Protein AF-A0A0B7MMT4-F1 (afdb_monomer_lite)

Organism: NCBI:txid35722

Sequence (239 aa):
MNTYSTNNTINRETEPVSSVKVLNTAMPEEFPASFIQMFKDKFPALESLELKYTIEESQTEEQGVFWWNEMTSLCQSLQKYSITIVSPNDENYLLQLKNYVNFLRNIVRAERRELSIRLDISDDLTLEIEHNGSKVQLVELGIVQSSNYIENLLKEIFESVIIPFPPRQLDVTYKEKKAAPKFRGWRILFSRKQSKLSINAKIAHHMHSLWDNDITFSRCSSSEIMDADGSSCEWSFEI

Foldseek 3Di:
DDEDEDPDDDDQPDQADQPHQHYEYEADAPQPQVVLVSCCRRHVNHQEYEYEYEHDPPQDLVSLLSSLVSVLVSVVRHNAYEYEYEYAADVVLVSNLVSVLVSCVSPVDDDDWAKAWEFAAAQWTWTWIDTNNHIYIYIYHRDDPDPVVVLVVVVCCCVSPCVVPPHQWYFYWHDDPDPDDDDDTDTWDDDPDDDADDDPVPSVVVVVVVDDDDDHTYHDDDDDDDDPPDDGDGDIDGD

Radius of gyration: 20.01 Å; chains: 1; bounding box: 57×48×46 Å

Secondary structure (DSSP, 8-state):
--EEEESSPPPTTS---TT--EEEEEPPSS--HHHHHHHHHH-TT--EEEEEEE--TT--HHHHHHHHHHHHHHHTT-SEEEEEEEESSHHHHHHHHHHHHHHHHHHS-SSS--EEEEEEESSSEEEEEEETTEEEEEEETT----HHHHHHHHHHHIIIIITTS--SEEEEEE----SS-----------SS-------TTHHHHHHHH--S--------------SS----------

Structure (mmCIF, N/CA/C/O backbone):
data_AF-A0A0B7MMT4-F1
#
_entry.id   AF-A0A0B7MMT4-F1
#
loop_
_atom_site.group_PDB
_atom_site.id
_atom_site.type_symbol
_atom_site.label_atom_id
_atom_site.label_alt_id
_atom_site.label_comp_id
_atom_site.label_asym_id
_atom_site.label_entity_id
_atom_site.label_seq_id
_atom_site.pdbx_PDB_ins_code
_atom_site.Cartn_x
_atom_site.Cartn_y
_atom_site.Cartn_z
_atom_site.occupancy
_atom_site.B_iso_or_equiv
_atom_site.auth_seq_id
_atom_site.auth_comp_id
_atom_site.auth_asym_id
_atom_site.auth_atom_id
_atom_site.pdbx_PDB_model_num
ATOM 1 N N . MET A 1 1 ? -17.706 -12.302 14.077 1.00 54.66 1 MET A N 1
ATOM 2 C CA . MET A 1 1 ? -17.439 -10.870 13.818 1.00 54.66 1 MET A CA 1
ATOM 3 C C . MET A 1 1 ? -18.489 -10.376 12.843 1.00 54.66 1 MET A C 1
ATOM 5 O O . MET A 1 1 ? -18.850 -11.145 11.962 1.00 54.66 1 MET A O 1
ATOM 9 N N . ASN A 1 2 ? -18.984 -9.149 13.006 1.00 57.56 2 ASN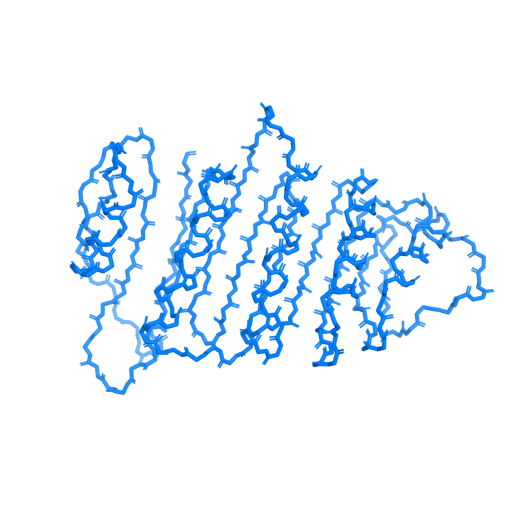 A N 1
ATOM 10 C CA . ASN A 1 2 ? -19.894 -8.547 12.033 1.00 57.56 2 ASN A CA 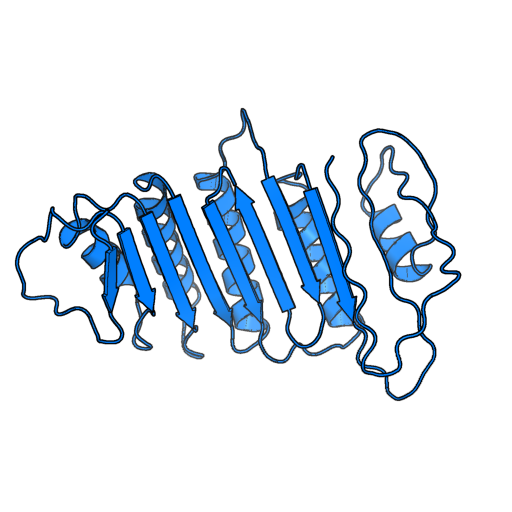1
ATOM 11 C C . ASN A 1 2 ? -19.051 -7.890 10.938 1.00 57.56 2 ASN A C 1
ATOM 13 O O . ASN A 1 2 ? -18.466 -6.828 11.163 1.00 57.56 2 ASN A O 1
ATOM 17 N N . THR A 1 3 ? -18.962 -8.560 9.793 1.00 63.75 3 THR A N 1
ATOM 18 C CA . THR A 1 3 ? -18.291 -8.052 8.595 1.00 63.75 3 THR A CA 1
ATOM 19 C C . THR A 1 3 ? -19.302 -7.301 7.743 1.00 63.75 3 THR A C 1
ATOM 21 O O . THR A 1 3 ? -20.355 -7.847 7.417 1.00 63.75 3 THR A O 1
ATOM 24 N N . TYR A 1 4 ? -18.981 -6.064 7.379 1.00 66.69 4 TYR A N 1
ATOM 25 C CA . TYR A 1 4 ? -19.761 -5.270 6.438 1.00 66.69 4 TYR A CA 1
ATOM 26 C C . TYR A 1 4 ? -18.999 -5.200 5.112 1.00 66.69 4 TYR A C 1
ATOM 28 O O . TYR A 1 4 ? -17.813 -4.871 5.093 1.00 66.69 4 TYR A O 1
ATOM 36 N N . SER A 1 5 ? -19.665 -5.558 4.016 1.00 61.97 5 SER A N 1
ATOM 37 C CA . SER A 1 5 ? -19.104 -5.517 2.666 1.00 61.97 5 SER A CA 1
ATOM 38 C C . SER A 1 5 ? -20.056 -4.740 1.768 1.00 61.97 5 SER A C 1
ATOM 40 O O . SER A 1 5 ? -21.255 -5.031 1.737 1.00 61.97 5 SER A O 1
ATOM 42 N N . THR A 1 6 ? -19.535 -3.722 1.084 1.00 56.25 6 THR A N 1
ATOM 43 C CA . THR A 1 6 ? -20.327 -2.818 0.245 1.00 56.25 6 THR A CA 1
ATOM 44 C C . THR A 1 6 ? -19.727 -2.687 -1.144 1.00 56.25 6 THR A C 1
ATOM 46 O O . THR A 1 6 ? -18.653 -2.119 -1.311 1.00 56.25 6 THR A O 1
ATOM 49 N N . ASN A 1 7 ? -20.489 -3.125 -2.148 1.00 46.03 7 ASN A N 1
ATOM 50 C CA . ASN A 1 7 ? -20.199 -2.865 -3.562 1.00 46.03 7 ASN A CA 1
ATOM 51 C C . ASN A 1 7 ? -20.776 -1.516 -4.046 1.00 46.03 7 ASN A C 1
ATOM 53 O O . ASN A 1 7 ? -20.620 -1.174 -5.212 1.00 46.03 7 ASN A O 1
ATOM 57 N N . ASN A 1 8 ? -21.461 -0.773 -3.168 1.00 44.34 8 ASN A N 1
ATOM 58 C CA . ASN A 1 8 ? -22.125 0.498 -3.465 1.00 44.34 8 ASN A CA 1
ATOM 59 C C . ASN A 1 8 ? -21.573 1.622 -2.583 1.00 44.34 8 ASN A C 1
ATOM 61 O O . ASN A 1 8 ? -21.187 1.392 -1.435 1.00 44.34 8 ASN A O 1
ATOM 65 N N . THR A 1 9 ? -21.637 2.849 -3.100 1.00 53.56 9 THR A N 1
ATOM 66 C CA . THR A 1 9 ? -21.261 4.091 -2.418 1.00 53.56 9 THR A CA 1
ATOM 67 C C . THR A 1 9 ? -21.948 4.213 -1.055 1.00 53.56 9 THR A C 1
ATOM 69 O O . THR A 1 9 ? -23.177 4.205 -0.957 1.00 53.56 9 THR A O 1
ATOM 72 N N . ILE A 1 10 ? -21.157 4.335 0.014 1.00 60.41 10 ILE A N 1
ATOM 73 C CA . ILE A 1 10 ? -21.672 4.470 1.383 1.00 60.41 10 ILE A CA 1
ATOM 74 C C . ILE A 1 10 ? -22.389 5.818 1.518 1.00 60.41 10 ILE A C 1
ATOM 76 O O . ILE A 1 10 ? -21.801 6.876 1.293 1.00 60.41 10 ILE A O 1
ATOM 80 N N . ASN A 1 11 ? -23.673 5.775 1.879 1.00 59.34 11 ASN A N 1
ATOM 81 C CA . ASN A 1 11 ? -24.513 6.967 1.930 1.00 59.34 11 ASN A CA 1
ATOM 82 C C . ASN A 1 11 ? -24.201 7.825 3.172 1.00 59.34 11 ASN A C 1
ATOM 84 O O . ASN A 1 11 ? -24.362 7.371 4.311 1.00 59.34 11 ASN A O 1
ATOM 88 N N . ARG A 1 12 ? -23.771 9.073 2.937 1.00 58.25 12 ARG A N 1
ATOM 89 C CA . ARG A 1 12 ? -23.217 9.997 3.944 1.00 58.25 12 ARG A CA 1
ATOM 90 C C . ARG A 1 12 ? -24.228 10.450 5.007 1.00 58.25 12 ARG A C 1
ATOM 92 O O . ARG A 1 12 ? -23.818 10.848 6.088 1.00 58.25 12 ARG A O 1
ATOM 99 N N . GLU A 1 13 ? -25.529 10.367 4.731 1.00 56.91 13 GLU A N 1
ATOM 100 C CA . GLU A 1 13 ? -26.593 10.960 5.565 1.00 56.91 13 GLU A CA 1
ATOM 101 C C . GLU A 1 13 ? -27.115 10.065 6.708 1.00 56.91 13 GLU A C 1
ATOM 103 O O . GLU A 1 13 ? -28.155 10.349 7.296 1.00 56.91 13 GLU A O 1
ATOM 108 N N . THR A 1 14 ? -26.449 8.951 7.025 1.00 60.91 14 THR A N 1
ATOM 109 C CA . THR A 1 14 ? -26.997 7.941 7.952 1.00 60.91 14 THR A CA 1
ATOM 110 C C . THR A 1 14 ? -26.210 7.840 9.265 1.00 60.91 14 THR A C 1
ATOM 112 O O . THR A 1 14 ? -24.983 7.907 9.256 1.00 60.91 14 THR A O 1
ATOM 115 N N . GLU A 1 15 ? -26.902 7.592 10.384 1.00 78.31 15 GLU A N 1
ATOM 116 C CA . GLU A 1 15 ? -26.352 7.552 11.758 1.00 78.31 15 GLU A CA 1
ATOM 117 C C . GLU A 1 15 ? -25.137 6.607 11.947 1.00 78.31 15 GLU A C 1
ATOM 119 O O . GLU A 1 15 ? -25.046 5.590 11.246 1.00 78.31 15 GLU A O 1
ATOM 124 N N . PRO A 1 16 ? -24.209 6.882 12.891 1.00 81.62 16 PRO A N 1
ATOM 125 C CA . PRO A 1 16 ? -23.044 6.029 13.155 1.00 81.62 16 PRO A CA 1
ATOM 126 C C . PRO A 1 16 ? -23.407 4.569 13.467 1.00 81.62 16 PRO A C 1
ATOM 128 O O . PRO A 1 16 ? -24.298 4.284 14.264 1.00 81.62 16 PRO A O 1
ATOM 131 N N . VAL A 1 17 ? -22.679 3.624 12.868 1.00 84.50 17 VAL A N 1
ATOM 132 C CA . VAL A 1 17 ? -22.950 2.181 12.953 1.00 84.50 17 VAL A CA 1
ATOM 133 C C . VAL A 1 17 ? -21.873 1.487 13.790 1.00 84.50 17 VAL A C 1
ATOM 135 O O . VAL A 1 17 ? -21.015 0.762 13.287 1.00 84.50 17 VAL A O 1
ATOM 138 N N . SER A 1 18 ? -21.940 1.679 15.108 1.00 86.31 18 SER A N 1
ATOM 139 C CA . SER A 1 18 ? -20.976 1.151 16.093 1.00 86.31 18 SER A CA 1
ATOM 140 C C . SER A 1 18 ? -20.937 -0.385 16.225 1.00 86.31 18 SER A C 1
ATOM 142 O O . SER A 1 18 ? -20.221 -0.911 17.073 1.00 86.31 18 SER A O 1
ATOM 144 N N . SER A 1 19 ? -21.713 -1.125 15.429 1.00 87.25 19 SER A N 1
ATOM 145 C CA . SER A 1 19 ? -21.704 -2.595 15.382 1.00 87.25 19 SER A CA 1
ATOM 146 C C . SER A 1 19 ? -20.758 -3.175 14.322 1.00 87.25 19 SER A C 1
ATOM 148 O O . SER A 1 19 ? -20.506 -4.384 14.338 1.00 87.25 19 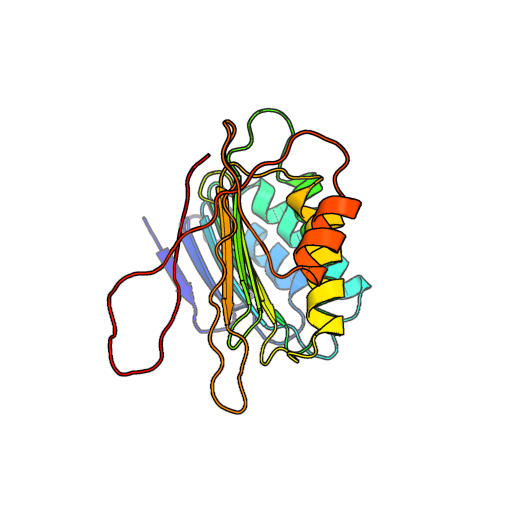SER A O 1
ATOM 150 N N . VAL A 1 20 ? -20.237 -2.345 13.409 1.00 89.31 20 VAL A N 1
ATOM 151 C CA . VAL A 1 20 ? -19.289 -2.754 12.363 1.00 89.31 20 VAL A CA 1
ATOM 152 C C . VAL A 1 20 ? -17.865 -2.665 12.903 1.00 89.31 20 VAL A C 1
ATOM 154 O O . VAL A 1 20 ? -17.383 -1.586 13.232 1.00 89.31 20 VAL A O 1
ATOM 157 N N . LYS A 1 21 ? -17.198 -3.822 12.970 1.00 91.56 21 LYS A N 1
ATOM 158 C CA . LYS A 1 21 ? -15.789 -3.957 13.385 1.00 91.56 21 LYS A CA 1
ATOM 159 C C . LYS A 1 21 ? -14.848 -4.262 12.223 1.00 91.56 21 LYS A C 1
ATOM 161 O O . LYS A 1 21 ? -13.658 -3.981 12.316 1.00 91.56 21 LYS A O 1
ATOM 166 N N . VAL A 1 22 ? -15.374 -4.839 11.142 1.00 92.62 22 VAL A N 1
ATOM 167 C CA . VAL A 1 22 ? -14.617 -5.201 9.940 1.00 92.62 22 VAL A CA 1
ATOM 168 C C . VAL A 1 22 ? -15.345 -4.642 8.724 1.00 92.62 22 VAL A C 1
ATOM 170 O O . VAL A 1 22 ? -16.518 -4.963 8.518 1.00 92.62 22 VAL A O 1
ATOM 173 N N . LEU A 1 23 ? -14.651 -3.826 7.933 1.00 90.88 23 LEU A N 1
ATOM 174 C CA . LEU A 1 23 ? -15.150 -3.242 6.687 1.00 90.88 23 LEU A CA 1
ATOM 175 C C . LEU A 1 23 ? -14.300 -3.737 5.514 1.00 90.88 23 LEU A C 1
ATOM 177 O O . LEU A 1 23 ? -13.079 -3.619 5.560 1.00 90.88 23 LEU A O 1
ATOM 181 N N . ASN A 1 24 ? -14.946 -4.248 4.467 1.00 90.81 24 ASN A N 1
ATOM 182 C CA . ASN A 1 24 ? -14.332 -4.485 3.160 1.00 90.81 24 ASN A CA 1
ATOM 183 C C . ASN A 1 24 ? -15.062 -3.617 2.123 1.00 90.81 24 ASN A C 1
ATOM 185 O O . ASN A 1 24 ? -16.286 -3.708 1.988 1.00 90.81 24 ASN A O 1
ATOM 189 N N . THR A 1 25 ? -14.323 -2.747 1.433 1.00 89.06 25 THR A N 1
ATOM 190 C CA . THR A 1 25 ? -14.883 -1.819 0.443 1.00 89.06 25 THR A CA 1
ATOM 191 C C . THR A 1 25 ? -13.867 -1.460 -0.641 1.00 89.06 25 THR A C 1
ATOM 193 O O . THR A 1 25 ? -12.656 -1.446 -0.416 1.00 89.06 25 THR A O 1
ATOM 196 N N . ALA A 1 26 ? -14.361 -1.098 -1.821 1.00 86.19 26 ALA A N 1
ATOM 197 C CA . ALA A 1 26 ? -13.604 -0.269 -2.753 1.00 86.19 26 ALA A CA 1
ATOM 198 C C . ALA A 1 26 ? -13.850 1.217 -2.433 1.00 86.19 26 ALA A C 1
ATOM 200 O O . ALA A 1 26 ? -14.902 1.565 -1.888 1.00 86.19 26 ALA A O 1
ATOM 201 N N . MET A 1 27 ? -12.898 2.089 -2.764 1.00 82.56 27 MET A N 1
ATOM 202 C CA . MET A 1 27 ? -13.180 3.518 -2.911 1.00 82.56 27 MET A CA 1
ATOM 203 C C . MET A 1 27 ? -13.976 3.758 -4.203 1.00 82.56 27 MET A C 1
ATOM 205 O O . MET A 1 27 ? -13.732 3.061 -5.191 1.00 82.56 27 MET A O 1
ATOM 209 N N . PRO A 1 28 ? -14.900 4.738 -4.221 1.00 73.12 28 PRO A N 1
ATOM 210 C CA . PRO A 1 28 ? -15.432 5.263 -5.473 1.00 73.12 28 PRO A CA 1
ATOM 211 C C . PRO A 1 28 ? -14.315 5.944 -6.276 1.00 73.12 28 PRO A C 1
ATOM 213 O O . PRO A 1 28 ? -13.274 6.297 -5.718 1.00 73.12 28 PRO A O 1
ATOM 216 N N . GLU A 1 29 ? -14.548 6.128 -7.574 1.00 65.25 29 GLU A N 1
ATOM 217 C CA . GLU A 1 29 ? -13.618 6.828 -8.469 1.00 65.25 29 GLU A CA 1
ATOM 218 C C . GLU A 1 29 ? -13.455 8.291 -8.012 1.00 65.25 29 GLU A C 1
ATOM 220 O O . GLU A 1 29 ? -12.346 8.702 -7.679 1.00 65.25 29 GLU A O 1
ATOM 225 N N . GLU A 1 30 ? -14.574 9.009 -7.841 1.00 65.50 30 GLU A N 1
ATOM 226 C CA . GLU A 1 30 ? -14.600 10.426 -7.454 1.00 65.50 30 GLU A CA 1
ATOM 227 C C . GLU A 1 30 ? -13.857 10.723 -6.129 1.00 65.50 30 GLU A C 1
ATOM 229 O O . GLU A 1 30 ? -14.181 10.193 -5.059 1.00 65.50 30 GLU A O 1
ATOM 234 N N . PHE A 1 31 ? -12.883 11.636 -6.225 1.00 62.59 31 PHE A N 1
ATOM 235 C CA . PHE A 1 31 ? -11.818 11.937 -5.261 1.00 62.59 31 PHE A CA 1
ATOM 236 C C . PHE A 1 31 ? -12.066 11.629 -3.749 1.00 62.59 31 PHE A C 1
ATOM 238 O O . PHE A 1 31 ? -12.942 12.230 -3.106 1.00 62.59 31 PHE A O 1
ATOM 245 N N . PRO A 1 32 ? -11.237 10.787 -3.080 1.00 63.25 32 PRO A N 1
ATOM 246 C CA . PRO A 1 32 ? -11.749 9.956 -1.986 1.00 63.25 32 PRO A CA 1
ATOM 247 C C . PRO A 1 32 ? -11.417 10.430 -0.564 1.00 63.25 32 PRO A C 1
ATOM 249 O O . PRO A 1 32 ? -11.856 9.803 0.398 1.00 63.25 32 PRO A O 1
ATOM 252 N N . ALA A 1 33 ? -10.638 11.499 -0.365 1.00 71.44 33 ALA A N 1
ATOM 253 C CA . ALA A 1 33 ? -10.121 11.825 0.974 1.00 71.44 33 ALA A CA 1
ATOM 254 C C . ALA A 1 33 ? -11.234 12.116 2.010 1.00 71.44 33 ALA A C 1
ATOM 256 O O . ALA A 1 33 ? -11.145 11.711 3.168 1.00 71.44 33 ALA A O 1
ATOM 257 N N . SER A 1 34 ? -12.348 12.712 1.566 1.00 75.31 34 SER A N 1
ATOM 258 C CA . SER A 1 34 ? -13.548 12.904 2.398 1.00 75.31 34 SER A CA 1
ATOM 259 C C . SER A 1 34 ? -14.242 11.591 2.808 1.00 75.31 34 SER A C 1
ATOM 261 O O . SER A 1 34 ? -14.892 11.546 3.852 1.00 75.31 34 SER A O 1
ATOM 263 N N . PHE A 1 35 ? -14.073 10.502 2.047 1.00 80.31 35 PHE A N 1
ATOM 264 C CA . PHE A 1 35 ? -14.585 9.175 2.408 1.00 80.31 35 PHE A CA 1
ATOM 265 C C . PHE A 1 35 ? -13.756 8.499 3.513 1.00 80.31 35 PH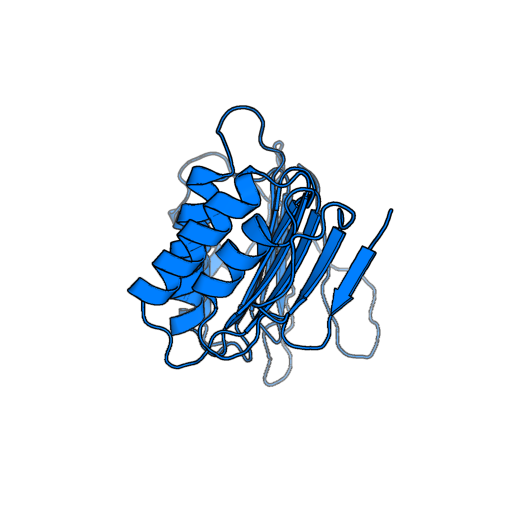E A C 1
ATOM 267 O O . PHE A 1 35 ? -14.304 7.714 4.282 1.00 80.31 35 PHE A O 1
ATOM 274 N N . ILE A 1 36 ? -12.469 8.836 3.660 1.00 85.25 36 ILE A N 1
ATOM 275 C CA . ILE A 1 36 ? -11.638 8.308 4.755 1.00 85.25 36 ILE A CA 1
ATOM 276 C C . ILE A 1 36 ? -12.122 8.855 6.101 1.00 85.25 36 ILE A C 1
ATOM 278 O O . ILE A 1 36 ? -12.300 8.094 7.052 1.00 85.25 36 ILE A O 1
ATOM 282 N N . GLN A 1 37 ? -12.387 10.163 6.178 1.00 82.44 37 GLN A N 1
ATOM 283 C CA . GLN A 1 37 ? -12.950 10.768 7.387 1.00 82.44 37 GLN A CA 1
ATOM 284 C C . GLN A 1 37 ? -14.353 10.211 7.678 1.00 82.44 37 GLN A C 1
ATOM 286 O O . GLN A 1 37 ? -14.629 9.814 8.808 1.00 82.44 37 GLN A O 1
ATOM 291 N N . MET A 1 38 ? -15.183 10.043 6.640 1.00 84.31 38 MET A N 1
ATOM 292 C CA . MET A 1 38 ? -16.474 9.362 6.757 1.00 84.31 38 MET A CA 1
ATOM 293 C C . MET A 1 38 ? -16.339 7.957 7.370 1.00 84.31 38 MET A C 1
ATOM 295 O O . MET A 1 38 ? -17.196 7.598 8.166 1.00 84.31 38 MET A O 1
ATOM 299 N N . PHE A 1 39 ? -15.294 7.163 7.090 1.00 85.62 39 PHE A N 1
ATOM 300 C CA . PHE A 1 39 ? -15.120 5.864 7.765 1.00 85.62 39 PHE A CA 1
ATOM 301 C C . PHE A 1 39 ? -14.963 5.999 9.286 1.00 85.62 39 PHE A C 1
ATOM 303 O O . PHE A 1 39 ? -15.580 5.221 10.014 1.00 85.62 39 PHE A O 1
ATOM 310 N N . LYS A 1 40 ? -14.187 6.983 9.765 1.00 82.75 40 LYS A N 1
ATOM 311 C CA . LYS A 1 40 ? -13.997 7.240 11.206 1.00 82.75 40 LYS A CA 1
ATOM 312 C C . LYS A 1 40 ? -15.324 7.617 11.870 1.00 82.75 40 LYS A C 1
ATOM 314 O O . LYS A 1 40 ? -15.684 7.053 12.900 1.00 82.75 40 LYS A O 1
ATOM 319 N N . ASP A 1 41 ? -16.067 8.528 11.242 1.00 86.62 41 ASP A N 1
ATOM 320 C CA . ASP A 1 41 ? -17.319 9.071 11.779 1.00 86.62 41 ASP A CA 1
ATOM 321 C C . ASP A 1 41 ? -18.464 8.041 11.718 1.00 86.62 41 ASP A C 1
ATOM 323 O O . ASP A 1 41 ? -19.284 7.927 12.633 1.00 86.62 41 ASP A O 1
ATOM 327 N N . LYS A 1 42 ? -18.515 7.260 10.632 1.00 87.81 42 LYS A N 1
ATOM 328 C CA . LYS A 1 42 ? -19.573 6.285 10.346 1.00 87.81 42 LYS A CA 1
ATOM 329 C C . LYS A 1 42 ? -19.381 4.961 11.076 1.00 87.81 42 LYS A C 1
ATOM 331 O O . LYS A 1 42 ? -20.374 4.335 11.449 1.00 87.81 42 LYS A O 1
ATOM 336 N N . PHE A 1 43 ? -18.139 4.528 11.275 1.00 91.00 43 PHE A N 1
ATOM 337 C CA . PHE A 1 43 ? -17.798 3.242 11.880 1.00 91.00 43 PHE A CA 1
ATOM 338 C C . PHE A 1 43 ? -16.843 3.443 13.073 1.00 91.00 43 PHE A C 1
ATOM 340 O O . PHE A 1 43 ? -15.702 2.987 13.041 1.00 91.00 43 PHE A O 1
ATOM 347 N N . PRO A 1 44 ? -17.295 4.078 14.173 1.00 90.31 44 PRO A N 1
ATOM 348 C CA . PRO A 1 44 ? -16.435 4.408 15.319 1.00 90.31 44 PRO A CA 1
ATOM 349 C C . PRO A 1 44 ? -15.911 3.181 16.091 1.00 90.31 44 PRO A C 1
ATOM 351 O O . PRO A 1 44 ? -15.072 3.321 16.976 1.00 90.31 44 PRO A O 1
ATOM 354 N N . ALA A 1 45 ? -16.407 1.979 15.777 1.00 92.31 45 ALA A N 1
ATOM 355 C CA . ALA A 1 45 ? -15.953 0.702 16.329 1.00 92.31 45 ALA A CA 1
ATOM 356 C C . ALA A 1 45 ? -15.113 -0.127 15.333 1.00 92.31 45 ALA A C 1
ATOM 358 O O . ALA A 1 45 ? -14.920 -1.324 15.553 1.00 92.31 45 ALA A O 1
ATOM 359 N N . LEU A 1 46 ? -14.653 0.479 14.231 1.00 94.00 46 LEU A N 1
ATOM 360 C CA . LEU A 1 46 ? -13.876 -0.198 13.197 1.00 94.00 46 LEU A CA 1
ATOM 361 C C . LEU A 1 46 ? -12.506 -0.631 13.741 1.00 94.00 46 LEU A C 1
ATOM 363 O O . LEU A 1 46 ? -11.697 0.187 14.165 1.00 94.00 46 LEU A O 1
ATOM 367 N N . GLU A 1 47 ? -12.243 -1.934 13.702 1.00 94.19 47 GLU A N 1
ATOM 368 C CA . GLU A 1 47 ? -10.992 -2.557 14.152 1.00 94.19 47 GLU A CA 1
ATOM 369 C C . GLU A 1 47 ? -10.160 -3.059 12.966 1.00 94.19 47 GLU A C 1
ATOM 371 O O . GLU A 1 47 ? -8.941 -3.206 13.081 1.00 94.19 47 GLU A O 1
ATOM 376 N N . SER A 1 48 ? -10.794 -3.344 11.822 1.00 94.88 48 SER A N 1
ATOM 377 C CA . SER A 1 48 ? -10.118 -3.839 10.621 1.00 94.88 48 SER A CA 1
ATOM 378 C C . SER A 1 48 ? -10.708 -3.299 9.320 1.00 94.88 48 SER A C 1
ATOM 380 O O . SER A 1 48 ? -11.924 -3.319 9.133 1.00 94.88 48 SER A O 1
ATOM 382 N N . LEU A 1 49 ? -9.834 -2.876 8.403 1.00 94.81 49 LEU A N 1
ATOM 383 C CA . LEU A 1 49 ? -10.197 -2.339 7.088 1.00 94.81 49 LEU A CA 1
ATOM 384 C C . LEU A 1 49 ? -9.531 -3.122 5.952 1.00 94.81 49 LEU A C 1
ATOM 386 O O . LEU A 1 49 ? -8.312 -3.261 5.922 1.00 94.81 49 LEU A O 1
ATOM 390 N N . GLU A 1 50 ? -10.317 -3.547 4.973 1.00 95.50 50 GLU A N 1
ATOM 391 C CA . GLU A 1 50 ? -9.844 -3.972 3.659 1.00 95.50 50 GLU A CA 1
ATOM 392 C C . GLU A 1 50 ? -10.317 -2.949 2.619 1.00 95.50 50 GLU A C 1
ATOM 394 O O . GLU A 1 50 ? -11.516 -2.681 2.507 1.00 95.50 50 GLU A O 1
ATOM 399 N N . LEU A 1 51 ? -9.370 -2.325 1.914 1.00 93.94 51 LEU A N 1
ATOM 400 C CA . LEU A 1 51 ? -9.625 -1.194 1.026 1.00 93.94 51 LEU A CA 1
ATOM 401 C C . LEU A 1 51 ? -8.920 -1.378 -0.317 1.00 93.94 51 LEU A C 1
ATOM 403 O O . LEU A 1 51 ? -7.696 -1.482 -0.359 1.00 93.94 51 LEU A O 1
ATOM 407 N N . LYS A 1 52 ? -9.672 -1.316 -1.418 1.00 93.81 52 LYS A N 1
ATOM 408 C CA . LYS A 1 52 ? -9.100 -1.157 -2.763 1.00 93.81 52 LYS A CA 1
ATOM 409 C C . LYS A 1 52 ? -9.346 0.258 -3.281 1.00 93.81 52 LYS A C 1
ATOM 411 O O . LYS A 1 52 ? -10.479 0.728 -3.251 1.00 93.81 52 LYS A O 1
ATOM 416 N N . TYR A 1 53 ? -8.309 0.917 -3.785 1.00 92.00 53 TYR A N 1
ATOM 417 C CA . TYR A 1 53 ? -8.390 2.232 -4.416 1.00 92.00 53 TYR A CA 1
ATOM 418 C C . TYR A 1 53 ? -7.704 2.196 -5.787 1.00 92.00 53 TYR A C 1
ATOM 420 O O . TYR A 1 53 ? -6.576 1.724 -5.895 1.00 92.00 53 TYR A O 1
ATOM 428 N N . THR A 1 54 ? -8.380 2.684 -6.826 1.00 92.19 54 THR A N 1
ATOM 429 C CA . THR A 1 54 ? -7.786 2.936 -8.146 1.00 92.19 54 THR A CA 1
ATOM 430 C C . THR A 1 54 ? -7.659 4.443 -8.317 1.00 92.19 54 THR A C 1
ATOM 432 O O . THR A 1 54 ? -8.624 5.163 -8.075 1.00 92.19 54 THR A O 1
ATOM 435 N N . ILE A 1 55 ? -6.477 4.919 -8.693 1.00 89.38 55 ILE A N 1
ATOM 436 C CA . ILE A 1 55 ? -6.183 6.351 -8.796 1.00 89.38 55 ILE A CA 1
ATOM 437 C C . ILE A 1 55 ? -6.815 6.920 -10.070 1.00 89.38 55 ILE A C 1
ATOM 439 O O . ILE A 1 55 ? -6.627 6.367 -11.153 1.00 89.38 55 ILE A O 1
ATOM 443 N N . GLU A 1 56 ? -7.520 8.045 -9.945 1.00 86.81 56 GLU A N 1
ATOM 444 C CA . GLU A 1 56 ? -7.955 8.850 -11.091 1.00 86.81 56 GLU A CA 1
ATOM 445 C C . GLU A 1 56 ? -6.734 9.493 -11.767 1.00 86.81 56 GLU A C 1
ATOM 447 O O . GLU A 1 56 ? -5.916 10.113 -11.089 1.00 86.81 56 GLU A O 1
ATOM 452 N N . GLU A 1 57 ? -6.631 9.430 -13.098 1.00 81.94 57 GLU A N 1
ATOM 453 C CA . GLU A 1 57 ? -5.508 10.027 -13.851 1.00 81.94 57 GLU A CA 1
ATOM 454 C C . GLU A 1 57 ? -5.320 11.534 -13.591 1.00 81.94 57 GLU A C 1
ATOM 456 O O . GLU A 1 57 ? -4.227 12.063 -13.777 1.00 81.94 57 GLU A O 1
ATOM 461 N N . SER A 1 58 ? -6.372 12.224 -13.140 1.00 83.38 58 SER A N 1
ATOM 462 C CA . SER A 1 58 ? -6.377 13.646 -12.791 1.00 83.38 58 SER A CA 1
ATOM 463 C C . SER A 1 58 ? -5.998 13.965 -11.335 1.00 83.38 58 SER A C 1
ATOM 465 O O . SER A 1 58 ? -6.119 15.125 -10.937 1.00 83.38 58 SER A O 1
ATOM 467 N N . GLN A 1 59 ? -5.577 12.987 -10.522 1.00 85.38 59 GLN A N 1
ATOM 468 C CA . GLN A 1 59 ? -5.155 13.240 -9.139 1.00 85.38 59 GLN A CA 1
ATOM 469 C C . GLN A 1 59 ? -3.905 14.138 -9.083 1.00 85.38 59 GLN A C 1
ATOM 471 O O . GLN A 1 59 ? -2.870 13.815 -9.659 1.00 85.38 59 GLN A O 1
ATOM 476 N N . THR A 1 60 ? -3.966 15.237 -8.323 1.00 88.31 60 THR A N 1
ATOM 477 C CA . THR A 1 60 ? -2.795 16.102 -8.080 1.00 88.31 60 THR A CA 1
ATOM 478 C C . THR A 1 60 ? -1.897 15.579 -6.952 1.00 88.31 60 THR A C 1
ATOM 480 O O . THR A 1 60 ? -2.305 14.752 -6.129 1.00 88.31 60 THR A O 1
ATOM 483 N N . GLU A 1 61 ? -0.669 16.100 -6.854 1.00 90.12 61 GLU A N 1
ATOM 484 C CA . GLU A 1 61 ? 0.241 15.766 -5.751 1.00 90.12 61 GLU A CA 1
ATOM 485 C C . GLU A 1 61 ? -0.358 16.132 -4.381 1.00 90.12 61 GLU A C 1
ATOM 487 O O . GLU A 1 61 ? -0.340 15.312 -3.463 1.00 90.12 61 GLU A O 1
ATOM 492 N N . GLU A 1 62 ? -0.948 17.322 -4.239 1.00 90.38 62 GLU A N 1
ATOM 493 C CA . GLU A 1 62 ? -1.563 17.781 -2.987 1.00 90.38 62 GLU A CA 1
ATOM 494 C C . GLU A 1 62 ? -2.751 16.902 -2.588 1.00 90.38 62 GLU A C 1
ATOM 496 O O . GLU A 1 62 ? -2.939 16.590 -1.410 1.00 90.38 62 GLU A O 1
ATOM 501 N N . GLN A 1 63 ? -3.535 16.478 -3.580 1.00 88.06 63 GLN A N 1
ATOM 502 C CA . GLN A 1 63 ? -4.643 15.547 -3.419 1.00 88.06 63 GLN A CA 1
ATOM 503 C C . GLN A 1 63 ? -4.166 14.177 -2.914 1.00 88.06 63 GLN A C 1
ATOM 505 O O . GLN A 1 63 ? -4.711 13.667 -1.930 1.00 88.06 63 GLN A O 1
ATOM 510 N N . GLY A 1 64 ? -3.119 13.612 -3.524 1.00 89.75 64 GLY A N 1
ATOM 511 C CA . GLY A 1 64 ? -2.496 12.368 -3.066 1.00 89.75 64 GLY A CA 1
ATOM 512 C C . GLY A 1 64 ? -1.944 12.486 -1.640 1.00 89.75 64 GLY A C 1
ATOM 513 O O . GLY A 1 64 ? -2.252 11.657 -0.783 1.00 89.75 64 GLY A O 1
ATOM 514 N N . VAL A 1 65 ? -1.200 13.558 -1.342 1.00 92.38 65 VAL A N 1
ATOM 515 C CA . VAL A 1 65 ? -0.670 13.843 0.006 1.00 92.38 65 VAL A CA 1
ATOM 516 C C . VAL A 1 65 ? -1.797 13.934 1.041 1.00 92.38 65 VAL A C 1
ATOM 518 O O . VAL A 1 65 ? -1.697 13.341 2.117 1.00 92.38 65 VAL A O 1
ATOM 521 N N . PHE A 1 66 ? -2.886 14.642 0.730 1.00 90.75 66 PHE A N 1
ATOM 522 C CA . PHE A 1 66 ? -4.028 14.784 1.635 1.00 90.75 66 PHE A CA 1
ATOM 523 C C . PHE A 1 66 ? -4.719 13.439 1.911 1.00 90.75 66 PHE A C 1
ATOM 525 O O . PHE A 1 66 ? -4.968 13.108 3.071 1.00 90.75 66 PHE A O 1
ATOM 532 N N . TRP A 1 67 ? -4.940 12.621 0.876 1.00 91.12 67 TRP A N 1
ATOM 533 C CA . TRP A 1 67 ? -5.485 11.265 1.019 1.00 91.12 67 TRP A CA 1
ATOM 534 C C . TRP A 1 67 ? -4.602 10.381 1.916 1.00 91.12 67 TRP A C 1
ATOM 536 O O . TRP A 1 67 ? -5.103 9.730 2.833 1.00 91.12 67 TRP A O 1
ATOM 546 N N . TRP A 1 68 ? -3.280 10.406 1.725 1.00 93.38 68 TRP A N 1
ATOM 547 C CA . TRP A 1 68 ? -2.345 9.617 2.537 1.00 93.38 68 TRP A CA 1
ATOM 548 C C . TRP A 1 68 ? -2.233 10.080 3.989 1.00 93.38 68 TRP A C 1
ATOM 550 O O . TRP A 1 68 ? -2.049 9.246 4.880 1.00 93.38 68 TRP A O 1
ATOM 560 N N . ASN A 1 69 ? -2.372 11.379 4.259 1.00 92.38 69 ASN A N 1
ATOM 561 C CA . ASN A 1 69 ? -2.429 11.896 5.627 1.00 92.38 69 ASN A CA 1
ATOM 562 C C . ASN A 1 69 ? -3.675 11.373 6.360 1.00 92.38 69 ASN A C 1
ATOM 564 O O . ASN A 1 69 ? -3.568 10.877 7.485 1.00 92.38 69 ASN A O 1
ATOM 568 N N . GLU A 1 70 ? -4.833 11.387 5.697 1.00 91.81 70 GLU A N 1
ATOM 569 C CA . GLU A 1 70 ? -6.065 10.826 6.255 1.00 91.81 70 GLU A CA 1
ATOM 570 C C . GLU A 1 70 ? -5.989 9.304 6.435 1.00 91.81 70 GLU A C 1
ATOM 572 O O . GLU A 1 70 ? -6.374 8.794 7.492 1.00 91.81 70 GLU A O 1
ATOM 577 N N . MET A 1 71 ? -5.416 8.570 5.472 1.00 93.00 71 MET A N 1
ATOM 578 C CA . MET A 1 71 ? -5.167 7.130 5.623 1.00 93.00 71 MET A CA 1
ATOM 579 C C . MET A 1 71 ? -4.198 6.830 6.765 1.00 93.00 71 MET A C 1
ATOM 581 O O . MET A 1 71 ? -4.422 5.876 7.506 1.00 93.00 71 MET A O 1
ATOM 585 N N . THR A 1 72 ? -3.154 7.643 6.957 1.00 93.38 72 THR A N 1
ATOM 586 C CA . THR A 1 72 ? -2.234 7.516 8.099 1.00 93.38 72 THR A CA 1
ATOM 587 C C . THR A 1 72 ? -2.997 7.680 9.414 1.00 93.38 72 THR A C 1
ATOM 589 O O . THR A 1 72 ? -2.869 6.840 10.303 1.00 93.38 72 THR A O 1
ATOM 592 N N . SER A 1 73 ? -3.833 8.721 9.524 1.00 91.81 73 SER A N 1
ATOM 593 C CA . SER A 1 73 ? -4.670 8.977 10.703 1.00 91.81 73 SER A CA 1
ATOM 594 C C . SER A 1 73 ? -5.635 7.822 10.994 1.00 91.81 73 SER A C 1
ATOM 596 O O . SER A 1 73 ? -5.729 7.393 12.142 1.00 91.81 73 SER A O 1
ATOM 598 N N . LEU A 1 74 ? -6.312 7.285 9.972 1.00 92.00 74 LEU A N 1
ATOM 599 C CA . LEU A 1 74 ? -7.209 6.137 10.124 1.00 92.00 74 LEU A CA 1
ATOM 600 C C . LEU A 1 74 ? -6.442 4.867 10.528 1.00 92.00 74 LEU A C 1
ATOM 602 O O . LEU A 1 74 ? -6.813 4.197 11.485 1.00 92.00 74 LEU A O 1
ATOM 606 N N . CYS A 1 75 ? -5.342 4.539 9.849 1.00 93.06 75 CYS A N 1
ATOM 607 C CA . CYS A 1 75 ? -4.589 3.310 10.119 1.00 93.06 75 CYS A CA 1
ATOM 608 C C . CYS A 1 75 ? -3.942 3.289 11.511 1.00 93.06 75 CYS A C 1
ATOM 610 O O . CYS A 1 75 ? -3.745 2.210 12.060 1.00 93.06 75 CYS A O 1
ATOM 612 N N . GLN A 1 76 ? -3.660 4.451 12.113 1.00 91.06 76 GLN A N 1
ATOM 613 C CA . GLN A 1 76 ? -3.185 4.547 13.499 1.00 91.06 76 GLN A CA 1
ATOM 614 C C . GLN A 1 76 ? -4.228 4.120 14.546 1.00 91.06 76 GLN A C 1
ATOM 616 O O . GLN A 1 76 ? -3.835 3.766 15.658 1.00 91.06 76 GLN A O 1
ATOM 621 N N . SER A 1 77 ? -5.528 4.151 14.225 1.00 90.75 77 SER A N 1
ATOM 622 C CA . SER A 1 77 ? -6.599 3.712 15.135 1.00 90.75 77 SER A CA 1
ATOM 623 C C . SER A 1 77 ? -7.064 2.271 14.900 1.00 90.75 77 SER A C 1
ATOM 625 O O . SER A 1 77 ? -7.798 1.731 15.725 1.00 90.75 77 SER A O 1
ATOM 627 N N . LEU A 1 78 ? -6.668 1.646 13.787 1.00 92.56 78 LEU A N 1
ATOM 628 C CA . LEU A 1 78 ? -7.056 0.278 13.434 1.00 92.56 78 LEU A CA 1
ATOM 629 C C . LEU A 1 78 ? -6.127 -0.761 14.076 1.00 92.56 78 LEU A C 1
ATOM 631 O O . LEU A 1 78 ? -4.939 -0.523 14.274 1.00 92.56 78 LEU A O 1
ATOM 635 N N . GLN A 1 79 ? -6.661 -1.955 14.343 1.00 92.44 79 GLN A N 1
ATOM 636 C CA . GLN A 1 79 ? -5.858 -3.111 14.763 1.00 92.44 79 GLN A CA 1
ATOM 637 C C . GLN A 1 79 ? -5.218 -3.816 13.560 1.00 92.44 79 GLN A C 1
ATOM 639 O O . GLN A 1 79 ? -4.127 -4.370 13.679 1.00 92.44 79 GLN A O 1
ATOM 644 N N . LYS A 1 80 ? -5.907 -3.816 12.410 1.00 94.50 80 LYS A N 1
ATOM 645 C CA . LYS A 1 80 ? -5.437 -4.431 11.164 1.00 94.50 80 LYS A CA 1
ATOM 646 C C . LYS A 1 80 ? -5.901 -3.646 9.938 1.00 94.50 80 LYS A C 1
ATOM 648 O O . LYS A 1 80 ? -7.017 -3.133 9.922 1.00 94.50 80 LYS A O 1
ATOM 653 N N . TYR A 1 81 ? -5.108 -3.614 8.874 1.00 95.44 81 TYR A N 1
ATOM 654 C CA . TYR A 1 81 ? -5.576 -3.141 7.567 1.00 95.44 81 TYR A CA 1
ATOM 655 C C . TYR A 1 81 ? -4.956 -3.919 6.398 1.00 95.44 81 TYR A C 1
ATOM 657 O O . TYR A 1 81 ? -3.877 -4.492 6.518 1.00 95.44 81 TYR A O 1
ATOM 665 N N . SER A 1 82 ? -5.648 -3.940 5.261 1.00 96.69 82 SER A N 1
ATOM 666 C CA . SER A 1 82 ? -5.168 -4.459 3.979 1.00 96.69 82 SER A CA 1
ATOM 667 C C . SER A 1 82 ? -5.576 -3.476 2.889 1.00 96.69 82 SER A C 1
ATOM 669 O O . SER A 1 82 ? -6.752 -3.400 2.539 1.00 96.69 82 SER A O 1
ATOM 671 N N . ILE A 1 83 ? -4.626 -2.683 2.399 1.00 96.25 83 ILE A N 1
ATOM 672 C CA . ILE A 1 83 ? -4.888 -1.595 1.449 1.00 96.25 83 ILE A CA 1
ATOM 673 C C . ILE A 1 83 ? -4.208 -1.919 0.118 1.00 96.25 83 ILE A C 1
ATOM 675 O O . ILE A 1 83 ? -3.007 -2.162 0.095 1.00 96.25 83 ILE A O 1
ATOM 679 N N . THR A 1 84 ? -4.945 -1.881 -0.988 1.00 97.00 84 THR A N 1
ATOM 680 C CA . THR A 1 84 ? -4.399 -2.038 -2.344 1.00 97.00 84 THR A CA 1
ATOM 681 C C . THR A 1 84 ? -4.665 -0.769 -3.141 1.00 97.00 84 THR A C 1
ATOM 683 O O . THR A 1 84 ? -5.820 -0.381 -3.313 1.00 97.00 84 THR A O 1
ATOM 686 N N . ILE A 1 85 ? -3.603 -0.134 -3.633 1.00 95.50 85 ILE A N 1
ATOM 687 C CA . ILE A 1 85 ? -3.653 1.092 -4.434 1.00 95.50 85 ILE A CA 1
ATOM 688 C C . ILE A 1 85 ? -3.174 0.761 -5.843 1.00 95.50 85 ILE A C 1
ATOM 690 O O . ILE A 1 85 ? -2.074 0.243 -6.020 1.00 95.50 85 ILE A O 1
ATOM 694 N N . VAL A 1 86 ? -4.009 1.047 -6.837 1.00 95.06 86 VAL A N 1
ATOM 695 C CA . VAL A 1 86 ? -3.776 0.719 -8.244 1.00 95.06 86 VAL A CA 1
ATOM 696 C C . VAL A 1 86 ? -3.544 2.002 -9.034 1.00 95.06 86 VAL A C 1
ATOM 698 O O . VAL A 1 86 ? -4.430 2.852 -9.123 1.00 95.06 86 VAL A O 1
ATOM 701 N N . SER A 1 87 ? -2.351 2.120 -9.607 1.00 94.06 87 SER A N 1
ATOM 702 C CA . SER A 1 87 ? -1.901 3.240 -10.431 1.00 94.06 87 SER A CA 1
ATOM 703 C C . SER A 1 87 ? -2.025 2.875 -11.913 1.00 94.06 87 SER A C 1
ATOM 705 O O . SER A 1 87 ? -1.537 1.811 -12.303 1.00 94.06 87 SER A O 1
ATOM 707 N N . PRO A 1 88 ? -2.645 3.726 -12.750 1.00 90.69 88 PRO A N 1
ATOM 708 C CA . PRO A 1 88 ? -2.797 3.454 -14.181 1.00 90.69 88 PRO A CA 1
ATOM 709 C C . PRO A 1 88 ? -1.514 3.707 -14.993 1.00 90.69 88 PRO A C 1
ATOM 711 O O . PRO A 1 88 ? -1.445 3.304 -16.150 1.00 90.69 88 PRO A O 1
ATOM 714 N N . ASN A 1 89 ? -0.522 4.393 -14.415 1.00 88.50 89 ASN A N 1
ATOM 715 C CA . ASN A 1 89 ? 0.751 4.735 -15.049 1.00 88.50 89 ASN A CA 1
ATOM 716 C C . ASN A 1 89 ? 1.876 4.923 -14.009 1.00 88.50 89 ASN A C 1
ATOM 718 O O . ASN A 1 89 ? 1.635 4.923 -12.794 1.00 88.50 89 ASN A O 1
ATOM 722 N N . ASP A 1 90 ? 3.099 5.096 -14.508 1.00 87.69 90 ASP A N 1
ATOM 723 C CA . ASP A 1 90 ? 4.334 5.247 -13.740 1.00 87.69 90 ASP A CA 1
ATOM 724 C C . ASP A 1 90 ? 4.404 6.560 -12.946 1.00 87.69 90 ASP A C 1
ATOM 726 O O . ASP A 1 90 ? 4.814 6.542 -11.785 1.00 87.69 90 ASP A O 1
ATOM 730 N N . GLU A 1 91 ? 3.963 7.684 -13.520 1.00 89.06 91 GLU A N 1
ATOM 731 C CA . GLU A 1 91 ? 3.916 8.980 -12.822 1.00 89.06 91 GLU A CA 1
ATOM 732 C C . GLU A 1 91 ? 3.065 8.899 -11.542 1.00 89.06 91 GLU A C 1
ATOM 734 O O . GLU A 1 91 ? 3.518 9.281 -10.456 1.00 89.06 91 GLU A O 1
ATOM 739 N N . ASN A 1 92 ? 1.864 8.315 -11.639 1.00 90.62 92 ASN A N 1
ATOM 740 C CA . ASN A 1 92 ? 1.001 8.074 -10.484 1.00 90.62 92 ASN A CA 1
ATOM 741 C C . ASN A 1 92 ? 1.632 7.087 -9.497 1.00 90.62 92 ASN A C 1
ATOM 743 O O . ASN A 1 92 ? 1.583 7.330 -8.289 1.00 90.62 92 ASN A O 1
ATOM 747 N N . TYR A 1 93 ? 2.255 6.006 -9.979 1.00 92.94 93 TYR A N 1
ATOM 748 C CA . TYR A 1 93 ? 2.906 5.029 -9.106 1.00 92.94 93 TYR A CA 1
ATOM 749 C C . TYR A 1 93 ? 4.039 5.658 -8.283 1.00 92.94 93 TYR A C 1
ATOM 751 O O . TYR A 1 93 ? 4.099 5.465 -7.067 1.00 92.94 93 TYR A O 1
ATOM 759 N N . LEU A 1 94 ? 4.909 6.459 -8.906 1.00 91.88 94 LEU A N 1
ATOM 760 C CA . LEU A 1 94 ? 6.013 7.143 -8.224 1.00 91.88 94 LEU A CA 1
ATOM 761 C C . LEU A 1 94 ? 5.506 8.175 -7.202 1.00 91.88 94 LEU A C 1
ATOM 763 O O . LEU A 1 94 ? 6.053 8.271 -6.098 1.00 91.88 94 LEU A O 1
ATOM 767 N N . LEU A 1 95 ? 4.420 8.892 -7.515 1.00 92.50 95 LEU A N 1
ATOM 768 C CA . LEU A 1 95 ? 3.741 9.774 -6.561 1.00 92.50 95 LEU A CA 1
ATOM 769 C C . LEU A 1 95 ? 3.206 8.992 -5.346 1.00 92.50 95 LEU A C 1
ATOM 771 O O . LEU A 1 95 ? 3.424 9.404 -4.201 1.00 92.50 95 LEU A O 1
ATOM 775 N N . GLN A 1 96 ? 2.557 7.842 -5.560 1.00 94.44 96 GLN A N 1
ATOM 776 C CA . GLN A 1 96 ? 2.098 7.010 -4.444 1.00 94.44 96 GLN A CA 1
ATOM 777 C C . GLN A 1 96 ? 3.255 6.404 -3.654 1.00 94.44 96 GLN A C 1
ATOM 779 O O . GLN A 1 96 ? 3.163 6.359 -2.433 1.00 94.44 96 GLN A O 1
ATOM 784 N N . LEU A 1 97 ? 4.351 5.991 -4.297 1.00 95.25 97 LEU A N 1
ATOM 785 C CA . LEU A 1 97 ? 5.542 5.474 -3.619 1.00 95.25 97 LEU A CA 1
ATOM 786 C C . LEU A 1 97 ? 6.120 6.518 -2.652 1.00 95.25 97 LEU A C 1
ATOM 788 O O . LEU A 1 97 ? 6.333 6.219 -1.476 1.00 95.25 97 LEU A O 1
ATOM 792 N N . LYS A 1 98 ? 6.278 7.767 -3.105 1.00 94.44 98 LYS A N 1
ATOM 793 C CA . LYS A 1 98 ? 6.726 8.902 -2.278 1.00 94.44 98 LYS A CA 1
ATOM 794 C C . LYS A 1 98 ? 5.818 9.130 -1.062 1.00 94.44 98 LYS A C 1
ATOM 796 O O . LYS A 1 98 ? 6.305 9.302 0.059 1.00 94.44 98 LYS A O 1
ATOM 801 N N . ASN A 1 99 ? 4.502 9.111 -1.264 1.00 95.00 99 ASN A N 1
ATOM 802 C CA . ASN A 1 99 ? 3.535 9.294 -0.181 1.00 95.00 99 ASN A CA 1
ATOM 803 C C . ASN A 1 99 ? 3.484 8.087 0.770 1.00 95.00 99 ASN A C 1
ATOM 805 O O . ASN A 1 99 ? 3.406 8.253 1.989 1.00 95.00 99 ASN A O 1
ATOM 809 N N . TYR A 1 100 ? 3.625 6.878 0.237 1.00 95.00 100 TYR A N 1
ATOM 810 C CA . TYR A 1 100 ? 3.667 5.645 1.006 1.00 95.00 100 TYR A CA 1
ATOM 811 C C . TYR A 1 100 ? 4.917 5.558 1.891 1.00 95.00 100 TYR A C 1
ATOM 813 O O . TYR A 1 100 ? 4.823 5.187 3.059 1.00 95.00 100 TYR A O 1
ATOM 821 N N . VAL A 1 101 ? 6.075 6.010 1.404 1.00 93.31 101 VAL A N 1
ATOM 822 C CA . VAL A 1 101 ? 7.289 6.169 2.222 1.00 93.31 101 VAL A CA 1
ATOM 823 C C . VAL A 1 101 ? 7.032 7.092 3.423 1.00 93.31 101 VAL A C 1
ATOM 825 O O . VAL A 1 101 ? 7.480 6.797 4.532 1.00 93.31 101 VAL A O 1
ATOM 828 N N . ASN A 1 102 ? 6.257 8.171 3.261 1.00 92.75 102 ASN A N 1
ATOM 829 C CA . ASN A 1 102 ? 5.856 9.030 4.384 1.00 92.75 102 ASN A CA 1
ATOM 830 C C . ASN A 1 102 ? 4.883 8.330 5.352 1.00 92.75 102 ASN A C 1
ATOM 832 O O . ASN A 1 102 ? 5.059 8.433 6.567 1.00 92.75 102 ASN A O 1
ATOM 836 N N . PHE A 1 103 ? 3.914 7.562 4.846 1.00 92.88 103 PHE A N 1
ATOM 837 C CA . PHE A 1 103 ? 3.052 6.704 5.671 1.00 92.88 103 PHE A CA 1
ATOM 838 C C . PHE A 1 103 ? 3.878 5.705 6.502 1.00 92.88 103 PHE A C 1
ATOM 840 O O . PHE A 1 103 ? 3.683 5.602 7.715 1.00 92.88 103 PHE A O 1
ATOM 847 N N . LEU A 1 104 ? 4.870 5.039 5.898 1.00 91.25 104 LEU A N 1
ATOM 848 C CA . LEU A 1 104 ? 5.766 4.106 6.591 1.00 91.25 104 LEU A CA 1
ATOM 849 C C . LEU A 1 104 ? 6.557 4.790 7.716 1.00 91.25 104 LEU A C 1
ATOM 851 O O . LEU A 1 104 ? 6.665 4.222 8.802 1.00 91.25 104 LEU A O 1
ATOM 855 N N . ARG A 1 105 ? 7.047 6.026 7.513 1.00 90.12 105 ARG A N 1
ATOM 856 C CA . ARG A 1 105 ? 7.725 6.817 8.568 1.00 90.12 105 ARG A CA 1
ATOM 857 C C . ARG A 1 105 ? 6.829 7.038 9.793 1.00 90.12 105 ARG A C 1
ATOM 859 O O . ARG A 1 105 ? 7.326 7.009 10.916 1.00 90.12 105 ARG A O 1
ATOM 866 N N . ASN A 1 106 ? 5.529 7.238 9.578 1.00 89.31 106 ASN A N 1
ATOM 867 C CA . ASN A 1 106 ? 4.558 7.559 10.628 1.00 89.31 106 ASN A CA 1
ATOM 868 C C . ASN A 1 106 ? 3.977 6.324 11.336 1.00 89.31 106 ASN A C 1
ATOM 870 O O . ASN A 1 106 ? 3.700 6.373 12.538 1.00 89.31 106 ASN A O 1
ATOM 874 N N . ILE A 1 107 ? 3.764 5.231 10.600 1.00 86.38 107 ILE A N 1
ATOM 875 C CA . ILE A 1 107 ? 3.161 3.992 11.111 1.00 86.38 107 ILE A CA 1
ATOM 876 C C . ILE A 1 107 ? 4.215 3.068 11.719 1.00 86.38 107 ILE A C 1
ATOM 878 O O . ILE A 1 107 ? 4.041 2.547 12.824 1.00 86.38 107 ILE A O 1
ATOM 882 N N . VAL A 1 108 ? 5.328 2.865 11.016 1.00 77.06 108 VAL A N 1
ATOM 883 C CA . VAL A 1 108 ? 6.351 1.908 11.421 1.00 77.06 108 VAL A CA 1
ATOM 884 C C . VAL A 1 108 ? 7.291 2.582 12.423 1.00 77.06 108 VAL A C 1
ATOM 886 O O . VAL A 1 108 ? 8.322 3.151 12.064 1.00 77.06 108 VAL A O 1
ATOM 889 N N . ARG A 1 109 ? 6.964 2.526 13.718 1.00 68.19 109 ARG A N 1
ATOM 890 C CA . ARG A 1 109 ? 7.857 3.034 14.781 1.00 68.19 109 ARG A CA 1
ATOM 891 C C . ARG A 1 109 ? 9.121 2.168 14.903 1.00 68.19 109 ARG A C 1
ATOM 893 O O . ARG A 1 109 ? 9.160 1.032 14.439 1.00 68.19 109 ARG A O 1
ATOM 900 N N . ALA A 1 110 ? 10.201 2.730 15.446 1.00 54.56 110 ALA A N 1
ATOM 901 C CA . ALA A 1 110 ? 11.550 2.176 15.271 1.00 54.56 110 ALA A CA 1
ATOM 902 C C . ALA A 1 110 ? 11.853 0.876 16.049 1.00 54.56 110 ALA A C 1
ATOM 904 O O . ALA A 1 110 ? 12.772 0.156 15.673 1.00 54.56 110 ALA A O 1
ATOM 905 N N . GLU A 1 111 ? 11.133 0.573 17.133 1.00 50.69 111 GLU A N 1
ATOM 906 C CA . GLU A 1 111 ? 11.706 -0.273 18.196 1.00 50.69 111 GLU A CA 1
ATOM 907 C C . GLU A 1 111 ? 11.501 -1.792 18.057 1.00 50.69 111 GLU A C 1
ATOM 909 O O . GLU A 1 111 ? 12.293 -2.543 18.624 1.00 50.69 111 GLU A O 1
ATOM 914 N N . ARG A 1 112 ? 10.485 -2.274 17.322 1.00 53.94 112 ARG A N 1
ATOM 915 C CA . ARG A 1 112 ? 10.248 -3.717 17.070 1.00 53.94 112 ARG A CA 1
ATOM 916 C C . ARG A 1 112 ? 9.541 -3.933 15.731 1.00 53.94 112 ARG A C 1
ATOM 918 O O . ARG A 1 112 ? 8.316 -3.964 15.679 1.00 53.94 112 ARG A O 1
ATOM 925 N N . ARG A 1 113 ? 10.313 -4.034 14.648 1.00 65.25 113 ARG A N 1
ATOM 926 C CA . ARG A 1 113 ? 9.796 -4.127 13.275 1.00 65.25 113 ARG A CA 1
ATOM 927 C C . ARG A 1 113 ? 9.953 -5.541 12.717 1.00 65.25 113 ARG A C 1
ATOM 929 O O . ARG A 1 113 ? 11.050 -5.915 12.315 1.00 65.25 113 ARG A O 1
ATOM 936 N N . GLU A 1 114 ? 8.857 -6.288 12.633 1.00 75.88 114 GLU A N 1
ATOM 937 C CA . GLU A 1 114 ? 8.746 -7.399 11.683 1.00 75.88 114 GLU A CA 1
ATOM 938 C C . GLU A 1 114 ? 8.058 -6.863 10.427 1.00 75.88 114 GLU A C 1
ATOM 940 O O . GLU A 1 114 ? 6.841 -6.688 10.385 1.00 75.88 114 GLU A O 1
ATOM 945 N N . LEU A 1 115 ? 8.883 -6.511 9.439 1.00 86.38 115 LEU A N 1
ATOM 946 C CA . LEU A 1 115 ? 8.446 -6.124 8.102 1.00 86.38 115 LEU A CA 1
ATOM 947 C C . LEU A 1 115 ? 8.756 -7.258 7.131 1.00 86.38 115 LEU A C 1
ATOM 949 O O . LEU A 1 115 ? 9.886 -7.751 7.127 1.00 86.38 115 LEU A O 1
ATOM 953 N N . SER A 1 116 ? 7.817 -7.609 6.264 1.00 88.31 116 SER A N 1
ATOM 954 C CA . SER A 1 116 ? 8.117 -8.334 5.028 1.00 88.31 116 SER A CA 1
ATOM 955 C C . SER A 1 116 ? 7.819 -7.425 3.841 1.00 88.31 116 SER A C 1
ATOM 957 O O . SER A 1 116 ? 6.841 -6.683 3.846 1.00 88.31 116 SER A O 1
ATOM 959 N N . ILE A 1 117 ? 8.699 -7.442 2.845 1.00 89.19 117 ILE A N 1
ATOM 960 C CA . ILE A 1 117 ? 8.547 -6.726 1.581 1.00 89.19 117 ILE A CA 1
ATOM 961 C C . ILE A 1 117 ? 8.472 -7.776 0.476 1.00 89.19 117 ILE A C 1
ATOM 963 O O . ILE A 1 117 ? 9.298 -8.687 0.414 1.00 89.19 117 ILE A O 1
ATOM 967 N N . ARG A 1 118 ? 7.502 -7.629 -0.419 1.00 91.62 118 ARG A N 1
ATOM 968 C CA . ARG A 1 118 ? 7.401 -8.393 -1.659 1.00 91.62 118 ARG A CA 1
ATOM 969 C C . ARG A 1 118 ? 7.376 -7.422 -2.827 1.00 91.62 118 ARG A C 1
ATOM 971 O O . ARG A 1 118 ? 6.595 -6.477 -2.838 1.00 91.62 118 ARG A O 1
ATOM 978 N N . LEU A 1 119 ? 8.225 -7.680 -3.810 1.00 89.12 119 LEU A N 1
ATOM 979 C CA . LEU A 1 119 ? 8.317 -6.913 -5.041 1.00 89.12 119 LEU A CA 1
ATOM 980 C C . LEU A 1 119 ? 8.129 -7.859 -6.229 1.00 89.12 119 LEU A C 1
ATOM 982 O O . LEU A 1 119 ? 9.024 -8.644 -6.537 1.00 89.12 119 LEU A O 1
ATOM 986 N N . ASP A 1 120 ? 6.968 -7.803 -6.876 1.00 88.12 120 ASP A N 1
ATOM 987 C CA . ASP A 1 120 ? 6.712 -8.501 -8.138 1.00 88.12 120 ASP A CA 1
ATOM 988 C C . ASP A 1 120 ? 6.852 -7.514 -9.299 1.00 88.12 120 ASP A C 1
ATOM 990 O O . ASP A 1 120 ? 6.280 -6.427 -9.286 1.00 88.12 120 ASP A O 1
ATOM 994 N N . ILE A 1 121 ? 7.665 -7.877 -10.282 1.00 84.44 121 ILE A N 1
ATOM 995 C CA . ILE A 1 121 ? 7.929 -7.108 -11.492 1.00 84.44 121 ILE A CA 1
ATOM 996 C C . ILE A 1 121 ? 7.711 -8.064 -12.663 1.00 84.44 121 ILE A C 1
ATOM 998 O O . ILE A 1 121 ? 8.658 -8.638 -13.218 1.00 84.44 121 ILE A O 1
ATOM 1002 N N . SER A 1 122 ? 6.447 -8.304 -12.997 1.00 80.81 122 SER A N 1
ATOM 1003 C CA . SER A 1 122 ? 6.062 -9.243 -14.045 1.00 80.81 122 SER A CA 1
ATOM 1004 C C . SER A 1 122 ? 5.157 -8.583 -15.075 1.00 80.81 122 SER A C 1
ATOM 1006 O O . SER A 1 122 ? 5.641 -7.790 -15.885 1.00 80.81 122 SER A O 1
ATOM 1008 N N . ASP A 1 123 ? 3.873 -8.922 -15.104 1.00 80.56 123 ASP A N 1
ATOM 1009 C CA . ASP A 1 123 ? 2.948 -8.316 -16.061 1.00 80.56 123 ASP A CA 1
ATOM 1010 C C . ASP A 1 123 ? 2.524 -6.907 -15.647 1.00 80.56 123 ASP A C 1
ATOM 1012 O O . ASP A 1 123 ? 2.408 -6.056 -16.533 1.00 80.56 123 ASP A O 1
ATOM 1016 N N . ASP A 1 124 ? 2.457 -6.700 -14.330 1.00 88.00 124 ASP A N 1
ATOM 1017 C CA . ASP A 1 124 ? 2.308 -5.453 -13.584 1.00 88.00 124 ASP A CA 1
ATOM 1018 C C . ASP A 1 124 ? 3.495 -5.304 -12.603 1.00 88.00 124 ASP A C 1
ATOM 1020 O O . ASP A 1 124 ? 4.226 -6.269 -12.335 1.00 88.00 124 ASP A O 1
ATOM 1024 N N . LEU A 1 125 ? 3.682 -4.106 -12.045 1.00 90.75 125 LEU A N 1
ATOM 1025 C CA . LEU A 1 125 ? 4.551 -3.877 -10.884 1.00 90.75 125 LEU A CA 1
ATOM 1026 C C . LEU A 1 125 ? 3.714 -3.999 -9.613 1.00 90.75 125 LEU A C 1
ATOM 1028 O O . LEU A 1 125 ? 2.665 -3.373 -9.524 1.00 90.75 125 LEU A O 1
ATOM 1032 N N . THR A 1 126 ? 4.167 -4.736 -8.604 1.00 94.12 126 THR A N 1
ATOM 1033 C CA . THR A 1 126 ? 3.544 -4.751 -7.274 1.00 94.12 126 THR A CA 1
ATOM 1034 C C . THR A 1 126 ? 4.598 -4.637 -6.182 1.00 94.12 126 THR A C 1
ATOM 1036 O O . THR A 1 126 ? 5.425 -5.533 -6.028 1.00 94.12 126 THR A O 1
ATOM 1039 N N . LEU A 1 127 ? 4.528 -3.572 -5.381 1.00 96.06 127 LEU A N 1
ATOM 1040 C CA . LEU A 1 127 ? 5.246 -3.444 -4.113 1.00 96.06 127 LEU A CA 1
ATOM 1041 C C . LEU A 1 127 ? 4.264 -3.667 -2.960 1.00 96.06 127 LEU A C 1
ATOM 1043 O O . LEU A 1 127 ? 3.406 -2.829 -2.691 1.00 96.06 127 LEU A O 1
ATOM 1047 N N . GLU A 1 128 ? 4.408 -4.784 -2.259 1.00 96.88 128 GLU A N 1
ATOM 1048 C CA . GLU A 1 128 ? 3.684 -5.099 -1.031 1.00 96.88 128 GLU A CA 1
ATOM 1049 C C . GLU A 1 128 ? 4.624 -4.978 0.170 1.00 96.88 128 GLU A C 1
ATOM 1051 O O . GLU A 1 128 ? 5.752 -5.472 0.133 1.00 96.88 128 GLU A O 1
ATOM 1056 N N . ILE A 1 129 ? 4.156 -4.357 1.254 1.00 94.38 129 ILE A N 1
ATOM 1057 C CA . ILE A 1 129 ? 4.823 -4.429 2.558 1.00 94.38 129 ILE A CA 1
ATOM 1058 C C . ILE A 1 129 ? 3.796 -4.804 3.617 1.00 94.38 129 ILE A C 1
ATOM 1060 O O . ILE A 1 129 ? 2.757 -4.148 3.754 1.00 94.38 129 ILE A O 1
ATOM 1064 N N . GLU A 1 130 ? 4.116 -5.837 4.388 1.00 93.56 130 GLU A N 1
ATOM 1065 C CA . GLU A 1 130 ? 3.368 -6.255 5.566 1.00 93.56 130 GLU A CA 1
ATOM 1066 C C . GLU A 1 130 ? 4.123 -5.860 6.843 1.00 93.56 130 GLU A C 1
ATOM 1068 O O . GLU A 1 130 ? 5.349 -5.934 6.923 1.00 93.56 130 GLU A O 1
ATOM 1073 N N . HIS A 1 131 ? 3.371 -5.419 7.847 1.00 90.25 131 HIS A N 1
ATOM 1074 C CA . HIS A 1 131 ? 3.826 -4.982 9.158 1.00 90.25 131 HIS A CA 1
ATOM 1075 C C . HIS A 1 131 ? 2.795 -5.404 10.208 1.00 90.25 131 HIS A C 1
ATOM 1077 O O . HIS A 1 131 ? 1.653 -4.939 10.179 1.00 90.25 131 HIS A O 1
ATOM 1083 N N . ASN A 1 132 ? 3.185 -6.261 11.156 1.00 86.94 132 ASN A N 1
ATOM 1084 C CA . ASN A 1 132 ? 2.310 -6.745 12.236 1.00 86.94 132 ASN A CA 1
ATOM 1085 C C . ASN A 1 132 ? 0.948 -7.278 11.724 1.00 86.94 132 ASN A C 1
ATOM 1087 O O . ASN A 1 132 ? -0.106 -6.979 12.287 1.00 86.94 132 ASN A O 1
ATOM 1091 N N . GLY A 1 133 ? 0.954 -8.018 10.610 1.00 88.81 133 GLY A N 1
ATOM 1092 C CA . GLY A 1 133 ? -0.249 -8.555 9.966 1.00 88.81 133 GLY A CA 1
ATOM 1093 C C . GLY A 1 133 ? -1.076 -7.546 9.160 1.00 88.81 133 GLY A C 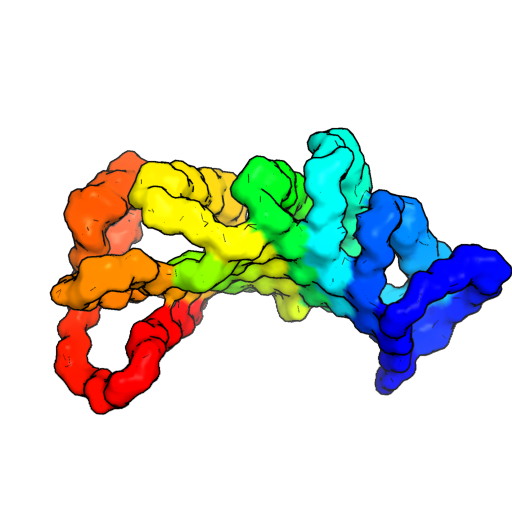1
ATOM 1094 O O . GLY A 1 133 ? -2.041 -7.947 8.512 1.00 88.81 133 GLY A O 1
ATOM 1095 N N . SER A 1 134 ? -0.742 -6.254 9.186 1.00 93.75 134 SER A N 1
ATOM 1096 C CA . SER A 1 134 ? -1.351 -5.241 8.317 1.00 93.75 134 SER A CA 1
ATOM 1097 C C . SER A 1 134 ? -0.508 -5.039 7.069 1.00 93.75 134 SER A C 1
ATOM 1099 O O . SER A 1 134 ? 0.714 -5.055 7.165 1.00 93.75 134 SER A O 1
ATOM 1101 N N . LYS A 1 135 ? -1.121 -4.802 5.911 1.00 95.31 135 LYS A N 1
ATOM 1102 C CA . LYS A 1 135 ? -0.389 -4.677 4.646 1.00 95.31 135 LYS A CA 1
ATOM 1103 C C . LYS A 1 135 ? -0.864 -3.528 3.773 1.00 95.31 135 LYS A C 1
ATOM 1105 O O . LYS A 1 135 ? -2.038 -3.152 3.800 1.00 95.31 135 LYS A O 1
ATOM 1110 N N . VAL A 1 136 ? 0.054 -3.010 2.964 1.00 96.81 136 VAL A N 1
ATOM 1111 C CA . VAL A 1 136 ? -0.265 -2.121 1.845 1.00 96.81 136 VAL A CA 1
ATOM 1112 C C . VAL A 1 136 ? 0.406 -2.650 0.582 1.00 96.81 136 VAL A C 1
ATOM 1114 O O . VAL A 1 136 ? 1.551 -3.092 0.631 1.00 96.81 136 VAL A O 1
ATOM 1117 N N . GLN A 1 137 ? -0.321 -2.610 -0.528 1.00 97.75 137 GLN A N 1
ATOM 1118 C CA . GLN A 1 137 ? 0.136 -2.949 -1.869 1.00 97.75 137 GLN A CA 1
ATOM 1119 C C . GLN A 1 137 ? 0.030 -1.705 -2.755 1.00 97.75 137 GLN A C 1
ATOM 1121 O O . GLN A 1 137 ? -1.052 -1.123 -2.858 1.00 97.75 137 GLN A O 1
ATOM 1126 N N . LEU A 1 138 ? 1.120 -1.325 -3.415 1.00 97.12 138 LEU A N 1
ATOM 1127 C CA . LEU A 1 138 ? 1.105 -0.413 -4.556 1.00 97.12 138 LEU A CA 1
ATOM 1128 C C . LEU A 1 138 ? 1.219 -1.243 -5.833 1.00 97.12 138 LEU A C 1
ATOM 1130 O O . LEU A 1 138 ? 2.105 -2.091 -5.920 1.00 97.12 138 LEU A O 1
ATOM 1134 N N . VAL A 1 139 ? 0.350 -0.990 -6.808 1.00 95.81 139 VAL A N 1
ATOM 1135 C CA . VAL A 1 139 ? 0.329 -1.679 -8.104 1.00 95.81 139 VAL A CA 1
ATOM 1136 C C . VAL A 1 139 ? 0.453 -0.653 -9.231 1.00 95.81 139 VAL A C 1
ATOM 1138 O O . VAL A 1 139 ? -0.286 0.328 -9.225 1.00 95.81 139 VAL A O 1
ATOM 1141 N N . GLU A 1 140 ? 1.350 -0.866 -10.193 1.00 93.38 140 GLU A N 1
ATOM 1142 C CA . GLU A 1 140 ? 1.371 -0.158 -11.487 1.00 93.38 140 GLU A CA 1
ATOM 1143 C C . GLU A 1 140 ? 0.843 -1.112 -12.557 1.00 93.38 140 GLU A C 1
ATOM 1145 O O . GLU A 1 140 ? 1.397 -2.201 -12.742 1.00 93.38 140 GLU A O 1
ATOM 1150 N N . LEU A 1 141 ? -0.219 -0.715 -13.254 1.00 89.00 141 LEU A N 1
ATOM 1151 C CA . LEU A 1 141 ? -0.778 -1.512 -14.341 1.00 89.00 141 LEU A CA 1
ATOM 1152 C C . LEU A 1 141 ? 0.054 -1.365 -15.618 1.00 89.00 141 LEU A C 1
ATOM 1154 O O . LEU A 1 141 ? 0.371 -0.256 -16.035 1.00 89.00 141 LEU A O 1
ATOM 1158 N N . GLY A 1 142 ? 0.337 -2.479 -16.294 1.00 80.81 142 GLY A N 1
ATOM 1159 C CA . GLY A 1 142 ? 0.880 -2.451 -17.656 1.00 80.81 142 GLY A CA 1
ATOM 1160 C C . GLY A 1 142 ? 2.324 -1.948 -17.777 1.00 80.81 142 GLY A C 1
ATOM 1161 O O . GLY A 1 142 ? 2.700 -1.464 -18.845 1.00 80.81 142 GLY A O 1
ATOM 1162 N N . ILE A 1 143 ? 3.119 -2.107 -16.712 1.00 73.88 143 ILE A N 1
ATOM 1163 C CA . ILE A 1 143 ? 4.532 -1.714 -16.573 1.00 73.88 143 ILE A CA 1
ATOM 1164 C C . ILE A 1 143 ? 5.338 -1.699 -17.887 1.00 73.88 143 ILE A C 1
ATOM 1166 O O . ILE A 1 143 ? 5.528 -2.719 -18.569 1.00 73.88 143 ILE A O 1
ATOM 1170 N N . VAL A 1 144 ? 5.920 -0.535 -18.194 1.00 68.44 144 VAL A N 1
ATOM 1171 C CA . VAL A 1 144 ? 6.838 -0.360 -19.328 1.00 68.44 144 VAL A CA 1
ATOM 1172 C C . VAL A 1 144 ? 8.184 -1.009 -18.998 1.00 68.44 144 VAL A C 1
ATOM 1174 O O . VAL A 1 144 ? 9.074 -0.395 -18.411 1.00 68.44 144 VAL A O 1
ATOM 1177 N N . GLN A 1 145 ? 8.374 -2.261 -19.425 1.00 67.38 145 GLN A N 1
ATOM 1178 C CA . GLN A 1 145 ? 9.606 -3.035 -19.198 1.00 67.38 145 GLN A CA 1
ATOM 1179 C C . GLN A 1 145 ? 10.830 -2.559 -20.022 1.00 67.38 145 GLN A C 1
ATOM 1181 O O . GLN A 1 145 ? 11.556 -3.362 -20.612 1.00 67.38 145 GLN A O 1
ATOM 1186 N N . SER A 1 146 ? 11.105 -1.254 -20.069 1.00 70.50 146 SER A N 1
ATOM 1187 C CA . SER A 1 146 ? 12.402 -0.754 -20.535 1.00 70.50 146 SER A CA 1
ATOM 1188 C C . SER A 1 146 ? 13.457 -0.958 -19.442 1.00 70.50 146 SER A C 1
ATOM 1190 O O . SER A 1 146 ? 13.195 -0.713 -18.265 1.00 70.50 146 SER A O 1
ATOM 1192 N N . SER A 1 147 ? 14.669 -1.393 -19.807 1.00 66.06 147 SER A N 1
ATOM 1193 C CA . SER A 1 147 ? 15.715 -1.722 -18.821 1.00 66.06 147 SER A CA 1
ATOM 1194 C C . SER A 1 147 ? 16.041 -0.562 -17.880 1.00 66.06 147 SER A C 1
ATOM 1196 O O . SER A 1 147 ? 16.250 -0.777 -16.691 1.00 66.06 147 SER A O 1
ATOM 1198 N N . ASN A 1 148 ? 16.050 0.661 -18.413 1.00 74.50 148 ASN A N 1
ATOM 1199 C CA . ASN A 1 148 ? 16.427 1.862 -17.673 1.00 74.50 148 ASN A CA 1
ATOM 1200 C C . ASN A 1 148 ? 15.326 2.299 -16.695 1.00 74.50 148 ASN A C 1
ATOM 1202 O O . ASN A 1 148 ? 15.642 2.792 -15.617 1.00 74.50 148 ASN A O 1
ATOM 1206 N N . TYR A 1 149 ? 14.049 2.105 -17.054 1.00 79.94 149 TYR A N 1
ATOM 1207 C CA . TYR A 1 149 ? 12.928 2.382 -16.154 1.00 79.94 149 TYR A CA 1
ATOM 1208 C C . TYR A 1 149 ? 12.998 1.477 -14.920 1.00 79.94 149 TYR A C 1
ATOM 1210 O O . TYR A 1 149 ? 13.067 1.971 -13.799 1.00 79.94 149 TYR A O 1
ATOM 1218 N N . ILE A 1 150 ? 13.106 0.160 -15.137 1.00 78.19 150 ILE A N 1
ATOM 1219 C CA . ILE A 1 150 ? 13.197 -0.834 -14.058 1.00 78.19 150 ILE A CA 1
ATOM 1220 C C . ILE A 1 150 ? 14.425 -0.595 -13.166 1.00 78.19 150 ILE A C 1
ATOM 1222 O O . ILE A 1 150 ? 14.326 -0.728 -11.951 1.00 78.19 150 ILE A O 1
ATOM 1226 N N . GLU A 1 151 ? 15.575 -0.223 -13.739 1.00 77.75 151 GLU A N 1
ATOM 1227 C CA . GLU A 1 151 ? 16.796 0.076 -12.976 1.00 77.75 151 GLU A CA 1
ATOM 1228 C C . GLU A 1 151 ? 16.626 1.305 -12.063 1.00 77.75 151 GLU A C 1
ATOM 1230 O O . GLU A 1 151 ? 16.941 1.228 -10.873 1.00 77.75 151 GLU A O 1
ATOM 1235 N N . ASN A 1 152 ? 16.058 2.401 -12.578 1.00 81.06 152 ASN A N 1
ATOM 1236 C CA . ASN A 1 152 ? 15.786 3.613 -11.796 1.00 81.06 152 ASN A CA 1
ATOM 1237 C C . ASN A 1 152 ? 14.724 3.380 -10.710 1.00 81.06 152 ASN A C 1
ATOM 1239 O O . ASN A 1 152 ? 14.907 3.787 -9.566 1.00 81.06 152 ASN A O 1
ATOM 1243 N N . LEU A 1 153 ? 13.636 2.691 -11.057 1.00 84.44 153 LEU A N 1
ATOM 1244 C CA . LEU A 1 153 ? 12.553 2.325 -10.147 1.00 84.44 153 LEU A CA 1
ATOM 1245 C C . LEU A 1 153 ? 13.048 1.434 -9.000 1.00 84.44 153 LEU A C 1
ATOM 1247 O O . LEU A 1 153 ? 12.738 1.686 -7.836 1.00 84.44 153 LEU A O 1
ATOM 1251 N N . LEU A 1 154 ? 13.841 0.402 -9.314 1.00 83.69 154 LEU A N 1
ATOM 1252 C CA . LEU A 1 154 ? 14.464 -0.448 -8.302 1.00 83.69 154 LEU A CA 1
ATOM 1253 C C . LEU A 1 154 ? 15.341 0.383 -7.372 1.00 83.69 154 LEU A C 1
ATOM 1255 O O . LEU A 1 154 ? 15.231 0.242 -6.157 1.00 83.69 154 LEU A O 1
ATOM 1259 N N . LYS A 1 155 ? 16.178 1.267 -7.924 1.00 81.94 155 LYS A N 1
ATOM 1260 C CA . LYS A 1 155 ? 17.023 2.154 -7.125 1.00 81.94 155 LYS A CA 1
ATOM 1261 C C . LYS A 1 155 ? 16.191 3.006 -6.158 1.00 81.94 155 LYS A C 1
ATOM 1263 O O . LYS A 1 155 ? 16.491 3.000 -4.967 1.00 81.94 155 LYS A O 1
ATOM 1268 N N . GLU A 1 156 ? 15.121 3.644 -6.633 1.00 87.06 156 GLU A N 1
ATOM 1269 C CA . GLU A 1 156 ? 14.224 4.455 -5.797 1.00 87.06 156 GLU A CA 1
ATOM 1270 C C . GLU A 1 156 ? 13.574 3.623 -4.680 1.00 87.06 156 GLU A C 1
ATOM 1272 O O . GLU A 1 156 ? 13.600 4.030 -3.520 1.00 87.06 156 GLU A O 1
ATOM 1277 N N . ILE A 1 157 ? 13.054 2.424 -4.975 1.00 89.50 157 ILE A N 1
ATOM 1278 C CA . ILE A 1 157 ? 12.486 1.520 -3.954 1.00 89.50 157 ILE A CA 1
ATOM 1279 C C . ILE A 1 157 ? 13.558 1.108 -2.929 1.00 89.50 157 ILE A C 1
ATOM 1281 O O . ILE A 1 157 ? 13.296 1.077 -1.724 1.00 89.50 157 ILE A O 1
ATOM 1285 N N . PHE A 1 158 ? 14.783 0.814 -3.369 1.00 84.25 158 PHE A N 1
ATOM 1286 C CA . PHE A 1 158 ? 15.868 0.446 -2.462 1.00 84.25 158 PHE A CA 1
ATOM 1287 C C . PHE A 1 158 ? 16.293 1.609 -1.551 1.00 84.25 158 PHE A C 1
ATOM 1289 O O . PHE A 1 158 ? 16.424 1.410 -0.342 1.00 84.25 158 PHE A O 1
ATOM 1296 N N . GLU A 1 159 ? 16.468 2.812 -2.100 1.00 86.06 159 GLU A N 1
ATOM 1297 C CA . GLU A 1 159 ? 16.920 4.003 -1.365 1.00 86.06 159 GLU A CA 1
ATOM 1298 C C . GLU A 1 159 ? 15.831 4.592 -0.450 1.00 86.06 159 GLU A C 1
ATOM 1300 O O . GLU A 1 159 ? 16.134 5.015 0.668 1.00 86.06 159 GLU A O 1
ATOM 1305 N N . SER A 1 160 ? 14.562 4.579 -0.874 1.00 88.88 160 SER A N 1
ATOM 1306 C CA . SER A 1 160 ? 13.447 5.191 -0.133 1.00 88.88 160 SER A CA 1
ATOM 1307 C C . SER A 1 160 ? 12.713 4.235 0.820 1.00 88.88 160 SER A C 1
ATOM 1309 O O . SER A 1 160 ? 12.246 4.677 1.876 1.00 88.88 160 SER A O 1
ATOM 1311 N N . VAL A 1 161 ? 12.639 2.937 0.492 1.00 89.75 161 VAL A N 1
ATOM 1312 C CA . VAL A 1 161 ? 11.915 1.917 1.273 1.00 89.75 161 VAL A CA 1
ATOM 1313 C C . VAL A 1 161 ? 12.874 0.946 1.960 1.00 89.75 161 VAL A C 1
ATOM 1315 O O . VAL A 1 161 ? 12.890 0.873 3.186 1.00 89.75 161 VAL A O 1
ATOM 1318 N N . ILE A 1 162 ? 13.678 0.189 1.210 1.00 86.12 162 ILE A N 1
ATOM 1319 C CA . ILE A 1 162 ? 14.375 -0.983 1.776 1.00 86.12 162 ILE A CA 1
ATOM 1320 C C . ILE A 1 162 ? 15.499 -0.570 2.740 1.00 86.12 162 ILE A C 1
ATOM 1322 O O . ILE A 1 162 ? 15.648 -1.182 3.795 1.00 86.12 162 ILE A O 1
ATOM 1326 N N . ILE A 1 163 ? 16.269 0.478 2.428 1.00 83.12 163 ILE A N 1
ATOM 1327 C CA . ILE A 1 163 ? 17.342 0.966 3.310 1.00 83.12 163 ILE A CA 1
ATOM 1328 C C . ILE A 1 163 ? 16.786 1.633 4.593 1.00 83.12 163 ILE A C 1
ATOM 1330 O O . ILE A 1 163 ? 17.276 1.302 5.675 1.00 83.12 163 ILE A O 1
ATOM 1334 N N . PRO A 1 164 ? 15.764 2.520 4.553 1.00 84.25 164 PRO A N 1
ATOM 1335 C CA . PRO A 1 164 ? 15.203 3.133 5.770 1.00 84.25 164 PRO A CA 1
ATOM 1336 C C . PRO A 1 164 ? 14.272 2.209 6.583 1.00 84.25 164 PRO A C 1
ATOM 1338 O O . PRO A 1 164 ? 14.048 2.434 7.781 1.00 84.25 164 PRO A O 1
ATOM 1341 N N . PHE A 1 165 ? 13.726 1.168 5.950 1.00 85.12 165 PHE A N 1
ATOM 1342 C CA . PHE A 1 165 ? 12.827 0.180 6.551 1.00 85.12 165 PHE A CA 1
ATOM 1343 C C . PHE A 1 165 ? 13.321 -1.252 6.268 1.00 85.12 165 PHE A C 1
ATOM 1345 O O . PHE A 1 165 ? 12.631 -2.013 5.588 1.00 85.12 165 PHE A O 1
ATOM 1352 N N . PRO A 1 166 ? 14.505 -1.639 6.788 1.00 83.81 166 PRO A N 1
ATOM 1353 C CA . PRO A 1 166 ? 15.111 -2.933 6.492 1.00 83.81 166 PRO A CA 1
ATOM 1354 C C . PRO A 1 166 ? 14.191 -4.073 6.951 1.00 83.81 166 PRO A C 1
ATOM 1356 O O . PRO A 1 166 ? 13.852 -4.132 8.140 1.00 83.81 166 PRO A O 1
ATOM 1359 N N . PRO A 1 167 ? 13.766 -4.968 6.042 1.00 84.12 167 PRO A N 1
ATOM 1360 C CA . PRO A 1 167 ? 12.790 -5.989 6.375 1.00 84.12 167 PRO A CA 1
ATOM 1361 C C . PRO A 1 167 ? 13.424 -7.253 6.962 1.00 84.12 167 PRO A C 1
ATOM 1363 O O . PRO A 1 167 ? 14.614 -7.525 6.796 1.00 84.12 167 PRO A O 1
ATOM 1366 N N . ARG A 1 168 ? 12.580 -8.061 7.609 1.00 84.06 168 ARG A N 1
ATOM 1367 C CA . ARG A 1 168 ? 12.847 -9.453 7.992 1.00 84.06 168 ARG A CA 1
ATOM 1368 C C . ARG A 1 168 ? 12.575 -10.441 6.843 1.00 84.06 168 ARG A C 1
ATOM 1370 O O . ARG A 1 168 ? 12.963 -11.595 6.923 1.00 84.06 168 ARG A O 1
ATOM 1377 N N . GLN A 1 169 ? 11.947 -10.012 5.754 1.00 82.06 169 GLN A N 1
ATOM 1378 C CA . GLN A 1 169 ? 11.799 -10.818 4.540 1.00 82.06 169 GLN A CA 1
ATOM 1379 C C . GLN A 1 169 ? 11.747 -9.897 3.325 1.00 82.06 169 GLN A C 1
ATOM 1381 O O . GLN A 1 169 ? 11.058 -8.881 3.358 1.00 82.06 169 GLN A O 1
ATOM 1386 N N . LEU A 1 170 ? 12.482 -10.236 2.268 1.00 84.88 170 LEU A N 1
ATOM 1387 C CA . LEU A 1 170 ? 12.441 -9.521 0.995 1.00 84.88 170 LEU A CA 1
ATOM 1388 C C . LEU A 1 170 ? 12.342 -10.535 -0.144 1.00 84.88 170 LEU A C 1
ATOM 1390 O O . LEU A 1 170 ? 13.344 -11.125 -0.547 1.00 84.88 170 LEU A O 1
ATOM 1394 N N . ASP A 1 171 ? 11.126 -10.704 -0.651 1.00 84.12 171 ASP A N 1
ATOM 1395 C CA . ASP A 1 171 ? 10.825 -11.542 -1.807 1.00 84.12 171 ASP A CA 1
ATOM 1396 C C . ASP A 1 171 ? 10.850 -10.668 -3.069 1.00 84.12 171 ASP A C 1
ATOM 1398 O O . ASP A 1 171 ? 10.172 -9.642 -3.129 1.00 84.12 171 ASP A O 1
ATOM 1402 N N . VAL A 1 172 ? 11.623 -11.057 -4.089 1.00 80.88 172 VAL A N 1
ATOM 1403 C CA . VAL A 1 172 ? 11.693 -10.328 -5.369 1.00 80.88 172 VAL A CA 1
ATOM 1404 C C . VAL A 1 172 ? 11.440 -11.286 -6.529 1.00 80.88 172 VAL A C 1
ATOM 1406 O O . VAL A 1 172 ? 12.276 -12.142 -6.828 1.00 80.88 172 VAL A O 1
ATOM 1409 N N . THR A 1 173 ? 10.309 -11.098 -7.205 1.00 81.69 173 THR A N 1
ATOM 1410 C CA . THR A 1 173 ? 9.912 -11.809 -8.425 1.00 81.69 173 THR A CA 1
ATOM 1411 C C . THR A 1 173 ? 10.138 -10.894 -9.625 1.00 81.69 173 THR A C 1
ATOM 1413 O O . THR A 1 173 ? 9.704 -9.748 -9.629 1.00 81.69 173 THR A O 1
ATOM 1416 N N . TYR A 1 174 ? 10.809 -11.387 -10.669 1.00 79.19 174 TYR A N 1
ATOM 1417 C CA . TYR A 1 174 ? 11.026 -10.635 -11.909 1.00 79.19 174 TYR A CA 1
ATOM 1418 C C . TYR A 1 174 ? 10.790 -11.523 -13.134 1.00 79.19 174 TYR A C 1
ATOM 1420 O O . TYR A 1 174 ? 11.469 -12.542 -13.304 1.00 79.19 174 TYR A O 1
ATOM 1428 N N . LYS A 1 175 ? 9.858 -11.123 -14.010 1.00 72.75 175 LYS A N 1
ATOM 1429 C CA . LYS A 1 175 ? 9.599 -11.767 -15.308 1.00 72.75 175 LYS A CA 1
ATOM 1430 C C . LYS A 1 175 ? 9.854 -10.786 -16.454 1.00 72.75 175 LYS A C 1
ATOM 1432 O O . LYS A 1 175 ? 9.009 -9.974 -16.815 1.00 72.75 175 LYS A O 1
ATOM 1437 N N . GLU A 1 176 ? 11.016 -10.929 -17.078 1.00 63.75 176 GLU A N 1
ATOM 1438 C CA . GLU A 1 176 ? 11.357 -10.269 -18.342 1.00 63.75 176 GLU A CA 1
ATOM 1439 C C . GLU A 1 176 ? 10.436 -10.764 -19.479 1.0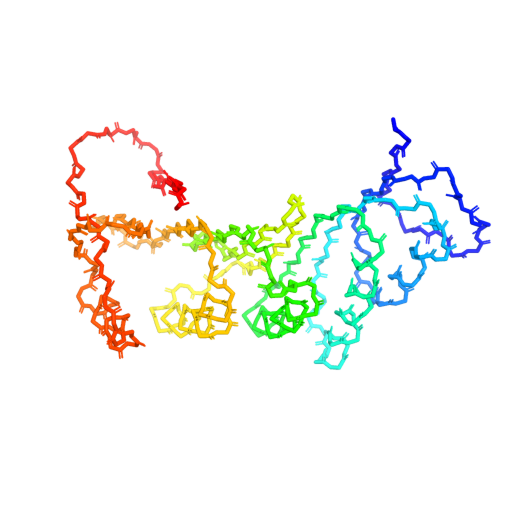0 63.75 176 GLU A C 1
ATOM 1441 O O . GLU A 1 176 ? 10.522 -11.935 -19.877 1.00 63.75 176 GLU A O 1
ATOM 1446 N N . LYS A 1 177 ? 9.594 -9.873 -20.026 1.00 59.47 177 LYS A N 1
ATOM 1447 C CA . LYS A 1 177 ? 8.761 -10.082 -21.225 1.00 59.47 177 LYS A CA 1
ATOM 1448 C C . LYS A 1 177 ? 9.666 -10.227 -22.452 1.00 59.47 177 LYS A C 1
ATOM 1450 O O . LYS A 1 177 ? 9.984 -9.271 -23.155 1.00 59.47 177 LYS A O 1
ATOM 1455 N N . LYS A 1 178 ? 10.121 -11.454 -22.704 1.00 51.06 178 LYS A N 1
ATOM 1456 C CA . LYS A 1 178 ? 11.018 -11.769 -23.821 1.00 51.06 178 LYS A CA 1
ATOM 1457 C C . LYS A 1 178 ? 10.303 -11.767 -25.164 1.00 51.06 178 LYS A C 1
ATOM 1459 O O . LYS A 1 178 ? 9.381 -12.549 -25.384 1.00 51.06 178 LYS A O 1
ATOM 1464 N N . ALA A 1 179 ? 10.900 -11.077 -26.129 1.00 44.28 179 ALA A N 1
ATOM 1465 C CA . ALA A 1 179 ? 10.818 -11.482 -27.526 1.00 44.28 179 ALA A CA 1
ATOM 1466 C C . ALA A 1 179 ? 11.713 -12.724 -27.761 1.00 44.28 179 ALA A C 1
ATOM 1468 O O . ALA A 1 179 ? 12.861 -12.597 -28.181 1.00 44.28 179 ALA A O 1
ATOM 1469 N N . ALA A 1 180 ? 11.175 -13.922 -27.488 1.00 32.69 180 ALA A N 1
ATOM 1470 C CA . ALA A 1 180 ? 11.817 -15.234 -27.696 1.00 32.69 180 ALA A CA 1
ATOM 1471 C C . ALA A 1 180 ? 13.088 -15.519 -26.826 1.00 32.69 180 ALA A C 1
ATOM 1473 O O . ALA A 1 180 ? 13.614 -14.634 -26.148 1.00 32.69 180 ALA A O 1
ATOM 1474 N N . PRO A 1 181 ? 13.541 -16.786 -26.685 1.00 44.28 181 PRO A N 1
ATOM 1475 C CA . PRO A 1 181 ? 14.126 -17.225 -25.415 1.00 44.28 181 PRO A CA 1
ATOM 1476 C C . PRO A 1 181 ? 15.656 -17.112 -25.291 1.00 44.28 181 PRO A C 1
ATOM 1478 O O . PRO A 1 181 ? 16.409 -17.760 -26.015 1.00 44.28 181 PRO A O 1
ATOM 1481 N N . LYS A 1 182 ? 16.105 -16.452 -24.213 1.00 35.16 182 LYS A N 1
ATOM 1482 C CA . LYS A 1 182 ? 17.286 -16.844 -23.412 1.00 35.16 182 LYS A CA 1
ATOM 1483 C C . LYS A 1 182 ? 16.977 -16.653 -21.923 1.00 35.16 182 LYS A C 1
ATOM 1485 O O . LYS A 1 182 ? 17.155 -15.569 -21.380 1.00 35.16 182 LYS A O 1
ATOM 1490 N N . PHE A 1 183 ? 16.431 -17.679 -21.270 1.00 35.31 183 PHE A N 1
ATOM 1491 C CA . PHE A 1 183 ? 15.923 -17.566 -19.896 1.00 35.31 183 PHE A CA 1
ATOM 1492 C C . PHE A 1 183 ? 17.025 -17.474 -18.832 1.00 35.31 183 PHE A C 1
ATOM 1494 O O . PHE A 1 183 ? 17.965 -18.268 -18.811 1.00 35.31 183 PHE A O 1
ATOM 1501 N N . ARG A 1 184 ? 16.856 -16.516 -17.914 1.00 40.56 184 ARG A N 1
ATOM 1502 C CA . ARG A 1 184 ? 17.447 -16.484 -16.573 1.00 40.56 184 ARG A CA 1
ATOM 1503 C C . ARG A 1 184 ? 16.397 -15.904 -15.627 1.00 40.56 184 ARG A C 1
ATOM 1505 O O . ARG A 1 184 ? 16.143 -14.705 -15.675 1.00 40.56 184 ARG A O 1
ATOM 1512 N N . GLY A 1 185 ? 15.773 -16.755 -14.817 1.00 35.59 185 GLY A N 1
ATOM 1513 C CA . GLY A 1 185 ? 15.083 -16.300 -13.610 1.00 35.59 185 GLY A CA 1
ATOM 1514 C C . GLY A 1 185 ? 16.128 -15.932 -12.557 1.00 35.59 185 GLY A C 1
ATOM 1515 O O . GLY A 1 185 ? 17.187 -16.562 -12.496 1.00 35.59 185 GLY A O 1
ATOM 1516 N N . TRP A 1 186 ? 15.853 -14.910 -11.751 1.00 38.78 186 TRP A N 1
ATOM 1517 C CA . TRP A 1 186 ? 16.749 -14.464 -10.684 1.00 38.78 186 TRP A CA 1
ATOM 1518 C C . TRP A 1 186 ? 16.053 -14.594 -9.333 1.00 38.78 186 TRP A C 1
ATOM 1520 O O . TRP A 1 186 ? 14.833 -14.525 -9.241 1.00 38.78 186 TRP A O 1
ATOM 1530 N N . ARG A 1 187 ? 16.853 -14.814 -8.294 1.00 35.47 187 ARG A N 1
ATOM 1531 C CA . ARG A 1 187 ? 16.416 -15.030 -6.917 1.00 35.47 187 ARG A CA 1
ATOM 1532 C C . ARG A 1 187 ? 17.375 -14.230 -6.050 1.00 35.47 187 ARG A C 1
ATOM 1534 O O . ARG A 1 187 ? 18.570 -14.514 -6.091 1.00 35.47 187 ARG A O 1
ATOM 1541 N N . ILE A 1 188 ? 16.900 -13.203 -5.350 1.00 40.72 188 ILE A N 1
ATOM 1542 C CA . ILE A 1 188 ? 17.728 -12.451 -4.399 1.00 40.72 188 ILE A CA 1
ATOM 1543 C C . ILE A 1 188 ? 17.395 -12.971 -3.005 1.00 40.72 188 ILE A C 1
ATOM 1545 O O . ILE A 1 188 ? 16.233 -13.143 -2.659 1.00 40.72 188 ILE A O 1
ATOM 1549 N N . LEU A 1 189 ? 18.441 -13.297 -2.252 1.00 33.22 189 LEU A N 1
ATOM 1550 C CA . LEU A 1 189 ? 18.362 -13.959 -0.959 1.00 33.22 189 LEU A CA 1
ATOM 1551 C C . LEU A 1 189 ? 19.039 -13.070 0.075 1.00 33.22 189 LEU A C 1
ATOM 1553 O O . LEU A 1 189 ? 20.251 -12.868 0.004 1.00 33.22 189 LEU A O 1
ATOM 1557 N N . PHE A 1 190 ? 18.285 -12.565 1.041 1.00 36.09 190 PHE A N 1
ATOM 1558 C CA . PHE A 1 190 ? 18.870 -11.927 2.213 1.00 36.09 190 PHE A CA 1
ATOM 1559 C C . PHE A 1 190 ? 18.896 -12.942 3.356 1.00 36.09 190 PHE A C 1
ATOM 1561 O O . PHE A 1 190 ? 17.969 -13.720 3.543 1.00 36.09 190 PHE A O 1
ATOM 1568 N N . SER A 1 191 ? 20.016 -12.990 4.067 1.00 32.66 191 SER A N 1
ATOM 1569 C CA . SER A 1 191 ? 20.261 -13.865 5.213 1.00 32.66 191 SER A CA 1
ATOM 1570 C C . SER A 1 191 ? 21.297 -13.172 6.079 1.00 32.66 191 SER A C 1
ATOM 1572 O O . SER A 1 191 ? 22.295 -12.661 5.566 1.00 32.66 191 SER A O 1
ATOM 1574 N N . ARG A 1 192 ? 21.122 -13.201 7.403 1.00 32.59 192 ARG A N 1
ATOM 1575 C CA . ARG A 1 192 ? 22.108 -12.629 8.331 1.00 32.59 192 ARG A CA 1
ATOM 1576 C C . ARG A 1 192 ? 23.389 -13.472 8.476 1.00 32.59 192 ARG A C 1
ATOM 1578 O O . ARG A 1 192 ? 24.236 -13.131 9.300 1.00 32.59 192 ARG A O 1
ATOM 1585 N N . LYS A 1 193 ? 23.549 -14.558 7.696 1.00 30.05 193 LYS A N 1
ATOM 1586 C CA . LYS A 1 193 ? 24.779 -15.371 7.587 1.00 30.05 193 LYS A CA 1
ATOM 1587 C C . LYS A 1 193 ? 25.038 -15.899 6.157 1.00 30.05 193 LYS A C 1
ATOM 1589 O O . LYS A 1 193 ? 24.280 -16.717 5.650 1.00 30.05 193 LYS A O 1
ATOM 1594 N N . GLN A 1 194 ? 26.163 -15.451 5.586 1.00 33.56 194 GLN A N 1
ATOM 1595 C CA . GLN A 1 194 ? 27.018 -16.016 4.513 1.00 33.56 194 GLN A CA 1
ATOM 1596 C C . GLN A 1 194 ? 26.445 -16.981 3.439 1.00 33.56 194 GLN A C 1
ATOM 1598 O O . GLN A 1 194 ? 26.130 -18.127 3.748 1.00 33.56 194 GLN A O 1
ATOM 1603 N N . SER A 1 195 ? 26.547 -16.615 2.144 1.00 26.95 195 SER A N 1
ATOM 1604 C CA . SER A 1 195 ? 27.073 -17.434 0.993 1.00 26.95 195 SER A CA 1
ATOM 1605 C C . SER A 1 195 ? 26.817 -16.748 -0.381 1.00 26.95 195 SER A C 1
ATOM 1607 O O . SER A 1 195 ? 26.041 -15.823 -0.372 1.00 26.95 195 SER A O 1
ATOM 1609 N N . LYS A 1 196 ? 27.474 -17.109 -1.523 1.00 28.69 196 LYS A N 1
ATOM 1610 C CA . LYS A 1 196 ? 27.776 -16.253 -2.744 1.00 28.69 196 LYS A CA 1
ATOM 1611 C C . LYS A 1 196 ? 26.955 -16.420 -4.077 1.00 28.69 196 LYS A C 1
ATOM 1613 O O . LYS A 1 196 ? 26.936 -17.528 -4.608 1.00 28.69 196 LYS A O 1
ATOM 1618 N N . LEU A 1 197 ? 26.397 -15.345 -4.689 1.00 35.44 197 LEU A N 1
ATOM 1619 C CA . LEU A 1 197 ? 25.459 -15.268 -5.857 1.00 35.44 197 LEU A CA 1
ATOM 1620 C C . LEU A 1 197 ? 26.002 -14.340 -6.928 1.00 35.44 197 LEU A C 1
ATOM 1622 O O . LEU A 1 197 ? 26.481 -13.244 -6.651 1.00 35.44 197 LEU A O 1
ATOM 1626 N N . SER A 1 198 ? 25.826 -14.758 -8.173 1.00 28.88 198 SER A N 1
ATOM 1627 C CA . SER A 1 198 ? 25.979 -13.903 -9.340 1.00 28.88 198 SER A CA 1
ATOM 1628 C C . SER A 1 198 ? 24.614 -13.359 -9.757 1.00 28.88 198 SER A C 1
ATOM 1630 O O . SER A 1 198 ? 23.857 -14.078 -10.409 1.00 28.88 198 SER A O 1
ATOM 1632 N N . ILE A 1 199 ? 24.306 -12.105 -9.427 1.00 33.03 199 ILE A N 1
ATOM 1633 C CA . ILE A 1 199 ? 23.298 -11.332 -10.172 1.00 33.03 199 ILE A CA 1
ATOM 1634 C C . ILE A 1 199 ? 23.877 -11.052 -11.581 1.00 33.03 199 ILE A C 1
ATOM 1636 O O . ILE A 1 199 ? 25.084 -11.190 -11.813 1.00 33.03 199 ILE A O 1
ATOM 1640 N N . ASN A 1 200 ? 23.044 -10.681 -12.555 1.00 32.62 200 ASN A N 1
ATOM 1641 C CA . ASN A 1 200 ? 23.511 -10.242 -13.873 1.00 32.62 200 ASN A CA 1
ATOM 1642 C C . ASN A 1 200 ? 24.505 -9.070 -13.726 1.00 32.62 200 ASN A C 1
ATOM 1644 O O . ASN A 1 200 ? 24.190 -8.099 -13.045 1.00 32.62 200 ASN A O 1
ATOM 1648 N N . ALA A 1 201 ? 25.681 -9.132 -14.360 1.00 36.34 201 ALA A N 1
ATOM 1649 C CA . ALA A 1 201 ? 26.858 -8.329 -13.980 1.00 36.34 201 ALA A CA 1
ATOM 1650 C C . ALA A 1 201 ? 26.725 -6.789 -14.075 1.00 36.34 201 ALA A C 1
ATOM 1652 O O . ALA A 1 201 ? 27.640 -6.094 -13.654 1.00 36.34 201 ALA A O 1
ATOM 1653 N N . LYS A 1 202 ? 25.615 -6.245 -14.594 1.00 35.09 202 LYS A N 1
ATOM 1654 C CA . LYS A 1 202 ? 25.288 -4.810 -14.505 1.00 35.09 202 LYS A CA 1
ATOM 1655 C C . LYS A 1 202 ? 24.498 -4.484 -13.238 1.00 35.09 202 LYS A C 1
ATOM 1657 O O . LYS A 1 202 ? 25.019 -3.777 -12.390 1.00 35.09 202 LYS A O 1
ATOM 1662 N N . ILE A 1 203 ? 23.322 -5.090 -13.050 1.00 38.38 203 ILE A N 1
ATOM 1663 C CA . ILE A 1 203 ? 22.505 -4.920 -11.832 1.00 38.38 203 ILE A CA 1
ATOM 1664 C C . ILE A 1 203 ? 23.291 -5.377 -10.591 1.00 38.38 203 ILE A C 1
ATOM 1666 O O . ILE A 1 203 ? 23.284 -4.694 -9.576 1.00 38.38 203 ILE A O 1
ATOM 1670 N N . ALA A 1 204 ? 24.067 -6.464 -10.698 1.00 40.19 204 ALA A N 1
ATOM 1671 C CA . ALA A 1 204 ? 24.977 -6.914 -9.644 1.00 40.19 204 ALA A CA 1
ATOM 1672 C C . ALA A 1 204 ? 25.970 -5.821 -9.245 1.00 40.19 204 ALA A C 1
ATOM 1674 O O . ALA A 1 204 ? 26.141 -5.537 -8.068 1.00 40.19 204 ALA A O 1
ATOM 1675 N N . HIS A 1 205 ? 26.624 -5.217 -10.237 1.00 38.00 205 HIS A N 1
ATOM 1676 C CA . HIS A 1 205 ? 27.677 -4.232 -10.034 1.00 38.00 205 HIS A CA 1
ATOM 1677 C C . HIS A 1 205 ? 27.109 -2.881 -9.583 1.00 38.00 205 HIS A C 1
ATOM 1679 O O . HIS A 1 205 ? 27.769 -2.193 -8.811 1.00 38.00 205 HIS A O 1
ATOM 1685 N N . HIS A 1 206 ? 25.884 -2.542 -9.996 1.00 39.75 206 HIS A N 1
ATOM 1686 C CA . HIS A 1 206 ? 25.166 -1.354 -9.546 1.00 39.75 206 HIS A CA 1
ATOM 1687 C C . HIS A 1 206 ? 24.707 -1.509 -8.087 1.00 39.75 206 HIS A C 1
ATOM 1689 O O . HIS A 1 206 ? 25.086 -0.698 -7.247 1.00 39.75 206 HIS A O 1
ATOM 1695 N N . MET A 1 207 ? 24.033 -2.611 -7.732 1.00 40.16 207 MET A N 1
ATOM 1696 C CA . MET A 1 207 ? 23.655 -2.904 -6.338 1.00 40.16 207 MET A CA 1
ATOM 1697 C C . MET A 1 207 ? 24.882 -3.032 -5.416 1.00 40.16 207 MET A C 1
ATOM 1699 O O . MET A 1 207 ? 24.867 -2.525 -4.301 1.00 40.16 207 MET A O 1
ATOM 1703 N N . HIS A 1 208 ? 25.980 -3.623 -5.900 1.00 38.47 208 HIS A N 1
ATOM 1704 C CA . HIS A 1 208 ? 27.260 -3.705 -5.180 1.00 38.47 208 HIS A CA 1
ATOM 1705 C C . HIS A 1 208 ? 28.006 -2.352 -5.111 1.00 38.47 208 HIS A C 1
ATOM 1707 O O . HIS A 1 208 ? 28.906 -2.200 -4.292 1.00 38.47 208 HIS A O 1
ATOM 1713 N N . SER A 1 209 ? 27.654 -1.358 -5.937 1.00 38.50 209 SER A N 1
ATOM 1714 C CA . SER A 1 209 ? 28.195 0.011 -5.829 1.00 38.50 209 SER A CA 1
ATOM 1715 C C . SER A 1 209 ? 27.407 0.912 -4.874 1.00 38.50 209 SER A C 1
ATOM 1717 O O . SER A 1 209 ? 27.912 1.956 -4.477 1.00 38.50 209 SER A O 1
ATOM 1719 N N . LEU A 1 210 ? 26.184 0.516 -4.505 1.00 37.16 210 LEU A N 1
ATOM 1720 C CA . LEU A 1 210 ? 25.315 1.276 -3.602 1.00 37.16 210 LEU A CA 1
ATOM 1721 C C . LEU A 1 210 ? 25.492 0.875 -2.126 1.00 37.16 210 LEU A C 1
ATOM 1723 O O . LEU A 1 210 ? 25.077 1.623 -1.245 1.00 37.16 210 LEU A O 1
ATOM 1727 N N . TRP A 1 211 ? 26.036 -0.314 -1.838 1.00 42.31 211 TRP A N 1
ATOM 1728 C CA . TRP A 1 211 ? 26.123 -0.876 -0.483 1.00 42.31 211 TRP A CA 1
ATOM 1729 C C . TRP A 1 211 ? 27.582 -1.179 -0.111 1.00 42.31 211 TRP A C 1
ATOM 1731 O O . TRP A 1 211 ? 28.184 -2.114 -0.633 1.00 42.31 211 TRP A O 1
ATOM 1741 N N . ASP A 1 212 ? 28.129 -0.410 0.833 1.00 33.31 212 ASP A N 1
ATOM 1742 C CA . ASP A 1 212 ? 29.567 -0.396 1.160 1.00 33.31 212 ASP A CA 1
ATOM 1743 C C . ASP A 1 212 ? 29.970 -1.349 2.315 1.00 33.31 212 ASP A C 1
ATOM 1745 O O . ASP A 1 212 ? 31.060 -1.231 2.866 1.00 33.31 212 ASP A O 1
ATOM 1749 N N . ASN A 1 213 ? 29.094 -2.280 2.739 1.00 32.88 213 ASN A N 1
ATOM 1750 C CA . ASN A 1 213 ? 29.380 -3.249 3.817 1.00 32.88 213 ASN A CA 1
ATOM 1751 C C . ASN A 1 213 ? 28.681 -4.622 3.636 1.00 32.88 213 ASN A C 1
ATOM 1753 O O . ASN A 1 213 ? 27.473 -4.695 3.426 1.00 32.88 213 ASN A O 1
ATOM 1757 N N . ASP A 1 214 ? 29.457 -5.704 3.799 1.00 33.75 214 ASP A N 1
ATOM 1758 C CA . ASP A 1 214 ? 29.077 -7.072 4.220 1.00 33.75 214 ASP A CA 1
ATOM 1759 C C . ASP A 1 214 ? 27.812 -7.759 3.638 1.00 33.75 214 ASP A C 1
ATOM 1761 O O . ASP A 1 214 ? 27.034 -8.375 4.372 1.00 33.75 214 ASP A O 1
ATOM 1765 N N . ILE A 1 215 ? 27.648 -7.797 2.306 1.00 36.25 215 ILE A N 1
ATOM 1766 C CA . ILE A 1 215 ? 26.620 -8.638 1.648 1.00 36.25 215 ILE A CA 1
ATOM 1767 C C . ILE A 1 215 ? 27.188 -9.877 0.947 1.00 36.25 215 ILE A C 1
ATOM 1769 O O . ILE A 1 215 ? 28.128 -9.809 0.157 1.00 36.25 215 ILE A O 1
ATOM 1773 N N . THR A 1 216 ? 26.520 -11.017 1.162 1.00 29.44 216 THR A N 1
ATOM 1774 C CA . THR A 1 216 ? 26.644 -12.250 0.362 1.00 29.44 216 THR A CA 1
ATOM 1775 C C . THR A 1 216 ? 25.265 -12.942 0.200 1.00 29.44 216 THR A C 1
ATOM 1777 O O . THR A 1 216 ? 24.836 -13.645 1.103 1.00 29.44 216 THR A O 1
ATOM 1780 N N . PHE A 1 217 ? 24.540 -12.767 -0.914 1.00 33.94 217 PHE A N 1
ATOM 1781 C CA . PHE A 1 217 ? 23.432 -13.666 -1.376 1.00 33.94 217 PHE A CA 1
ATOM 1782 C C . PHE A 1 217 ? 24.025 -14.915 -2.082 1.00 33.94 217 PHE A C 1
ATOM 1784 O O . PHE A 1 217 ? 25.146 -14.734 -2.537 1.00 33.94 217 PHE A O 1
ATOM 1791 N N . SER A 1 218 ? 23.352 -16.079 -2.334 1.00 34.44 218 SER A N 1
ATOM 1792 C CA . SER A 1 218 ? 23.925 -17.352 -2.941 1.00 34.44 218 SER A CA 1
ATOM 1793 C C . SER A 1 218 ? 23.477 -17.896 -4.374 1.00 34.44 218 SER A C 1
ATOM 1795 O O . SER A 1 218 ? 22.285 -17.998 -4.646 1.00 34.44 218 SER A O 1
ATOM 1797 N N . ARG A 1 219 ? 24.385 -18.305 -5.326 1.00 27.06 219 ARG A N 1
ATOM 1798 C CA . ARG A 1 219 ? 24.079 -18.749 -6.749 1.00 27.06 219 ARG A CA 1
ATOM 1799 C C . ARG A 1 219 ? 23.462 -20.146 -6.803 1.00 27.06 219 ARG A C 1
ATOM 1801 O O . ARG A 1 219 ? 24.181 -21.139 -6.726 1.00 27.06 219 ARG A O 1
ATOM 1808 N N . CYS A 1 220 ? 22.171 -20.223 -7.115 1.00 29.03 220 CYS A N 1
ATOM 1809 C CA . CYS A 1 220 ? 21.513 -21.483 -7.458 1.00 29.03 220 CYS A CA 1
ATOM 1810 C C . CYS A 1 220 ? 21.845 -21.959 -8.884 1.00 29.03 220 CYS A C 1
ATOM 1812 O O . CYS A 1 220 ? 21.763 -21.203 -9.855 1.00 29.03 220 CYS A O 1
ATOM 1814 N N . SER A 1 221 ? 22.161 -23.246 -9.012 1.00 26.61 221 SER A N 1
ATOM 1815 C CA . SER A 1 221 ? 22.069 -24.006 -10.259 1.00 26.61 221 SER A CA 1
ATOM 1816 C C . SER A 1 221 ? 20.703 -24.687 -10.324 1.00 26.61 221 SER A C 1
ATOM 1818 O O . SER A 1 221 ? 20.433 -25.583 -9.529 1.00 26.61 221 SER A O 1
ATOM 1820 N N . SER A 1 222 ? 19.848 -24.282 -11.261 1.00 31.19 222 SER A N 1
ATOM 1821 C CA . SER A 1 222 ? 18.597 -24.985 -11.549 1.00 31.19 222 SER A CA 1
ATOM 1822 C C . SER A 1 222 ? 18.876 -26.222 -12.408 1.00 31.19 222 SER A C 1
ATOM 1824 O O . SER A 1 222 ? 19.086 -26.103 -13.617 1.00 31.19 222 SER A O 1
ATOM 1826 N N . SER A 1 223 ? 18.874 -27.397 -11.787 1.00 29.89 223 SER A N 1
ATOM 1827 C CA . SER A 1 223 ? 18.641 -28.676 -12.460 1.00 29.89 223 SER A CA 1
ATOM 1828 C C . SER A 1 223 ? 17.230 -29.136 -12.105 1.00 29.89 223 SER A C 1
ATOM 1830 O O . SER A 1 223 ? 16.989 -29.395 -10.930 1.00 29.89 223 SER A O 1
ATOM 1832 N N . GLU A 1 224 ? 16.363 -29.239 -13.121 1.00 32.53 224 GLU A N 1
ATOM 1833 C CA . GLU A 1 224 ? 14.980 -29.759 -13.053 1.00 32.53 224 GLU A CA 1
ATOM 1834 C C . GLU A 1 224 ? 14.032 -28.890 -12.179 1.00 32.53 224 GLU A C 1
ATOM 1836 O O . GLU A 1 224 ? 14.414 -28.341 -11.154 1.00 32.53 224 GLU A O 1
ATOM 1841 N N . ILE A 1 225 ? 12.789 -28.592 -12.561 1.00 29.09 225 ILE A N 1
ATOM 1842 C CA . ILE A 1 225 ? 11.811 -29.318 -13.387 1.00 29.09 225 ILE A CA 1
ATOM 1843 C C . ILE A 1 225 ? 11.339 -28.442 -14.567 1.00 29.09 225 ILE A C 1
ATOM 1845 O O . ILE A 1 225 ? 11.269 -27.220 -14.451 1.00 29.09 225 ILE A O 1
ATOM 1849 N N . MET A 1 226 ? 11.025 -29.063 -15.710 1.00 28.91 226 MET A N 1
ATOM 1850 C CA . MET A 1 226 ? 10.368 -28.404 -16.846 1.00 28.91 226 MET A CA 1
ATOM 1851 C C . MET A 1 226 ? 8.876 -28.744 -16.846 1.00 28.91 226 MET A C 1
ATOM 1853 O O . MET A 1 226 ? 8.529 -29.875 -17.173 1.00 28.91 226 MET A O 1
ATOM 1857 N N . ASP A 1 227 ? 8.021 -27.759 -16.575 1.00 29.36 227 ASP A N 1
ATOM 1858 C CA . ASP A 1 227 ? 6.598 -27.818 -16.926 1.00 29.36 227 ASP A CA 1
ATOM 1859 C C . ASP A 1 227 ? 6.325 -26.914 -18.137 1.00 29.36 227 ASP A C 1
ATOM 1861 O O . ASP A 1 227 ? 6.966 -25.876 -18.323 1.00 29.36 227 ASP A O 1
ATOM 1865 N N . ALA A 1 228 ? 5.440 -27.373 -19.025 1.00 32.94 228 ALA A N 1
ATOM 1866 C CA . ALA A 1 228 ? 5.436 -26.964 -20.432 1.00 32.94 228 ALA A CA 1
ATOM 1867 C C . ALA A 1 228 ? 4.754 -25.617 -20.737 1.00 32.94 228 ALA A C 1
ATOM 1869 O O . ALA A 1 228 ? 4.919 -25.112 -21.847 1.00 32.94 228 ALA A O 1
ATOM 1870 N N . ASP A 1 229 ? 4.046 -25.020 -19.775 1.00 32.59 229 ASP A N 1
ATOM 1871 C CA . ASP A 1 229 ? 3.279 -23.787 -19.968 1.00 32.59 229 ASP A CA 1
ATOM 1872 C C . ASP A 1 229 ? 3.754 -22.662 -19.033 1.00 32.59 229 ASP A C 1
ATOM 1874 O O . ASP A 1 229 ? 3.611 -22.733 -17.815 1.00 32.59 229 ASP A O 1
ATOM 1878 N N . GLY A 1 230 ? 4.289 -21.582 -19.615 1.00 35.78 230 GLY A N 1
ATOM 1879 C CA . GLY A 1 230 ? 4.365 -20.268 -18.959 1.00 35.78 230 GLY A CA 1
ATOM 1880 C C . GLY A 1 230 ? 5.201 -20.174 -17.673 1.00 35.78 230 GLY A C 1
ATOM 1881 O O . GLY A 1 230 ? 4.739 -19.580 -16.704 1.00 35.78 230 GLY A O 1
ATOM 1882 N N . SER A 1 231 ? 6.430 -20.703 -17.665 1.00 34.78 231 SER A N 1
ATOM 1883 C CA . SER A 1 231 ? 7.345 -20.728 -16.505 1.00 34.78 231 SER A CA 1
ATOM 1884 C C . SER A 1 231 ? 7.395 -19.432 -15.667 1.00 34.78 231 SER A C 1
ATOM 1886 O O . SER A 1 231 ? 8.102 -18.475 -16.013 1.00 34.78 231 SER A O 1
ATOM 1888 N N . SER A 1 232 ? 6.714 -19.438 -14.519 1.00 30.77 232 SER A N 1
ATOM 1889 C CA . SER A 1 232 ? 6.934 -18.506 -13.413 1.00 30.77 232 SER A CA 1
ATOM 1890 C C . SER A 1 232 ? 8.088 -18.992 -12.526 1.00 30.77 232 SER A C 1
ATOM 1892 O O . SER A 1 232 ? 8.397 -20.179 -12.457 1.00 30.77 232 SER A O 1
ATOM 1894 N N . CYS A 1 233 ? 8.766 -18.064 -11.852 1.00 31.08 233 CYS A N 1
ATOM 1895 C CA . CYS A 1 233 ? 9.747 -18.369 -10.811 1.00 31.08 233 CYS A CA 1
ATOM 1896 C C . CYS A 1 233 ? 9.267 -17.702 -9.524 1.00 31.08 233 CYS A C 1
ATOM 1898 O O . CYS A 1 233 ? 9.492 -16.509 -9.345 1.00 31.08 233 CYS A O 1
ATOM 1900 N N . GLU A 1 234 ? 8.585 -18.459 -8.670 1.00 29.02 234 GLU A N 1
ATOM 1901 C CA . GLU A 1 234 ? 8.053 -17.985 -7.392 1.00 29.02 234 GLU A CA 1
ATOM 1902 C C . GLU A 1 234 ? 8.923 -18.515 -6.247 1.00 29.02 234 GLU A C 1
ATOM 1904 O O . GLU A 1 234 ? 9.194 -19.714 -6.168 1.00 29.02 234 GLU A O 1
ATOM 1909 N N . TRP A 1 235 ? 9.411 -17.623 -5.381 1.00 31.95 235 TRP A N 1
ATOM 1910 C CA . TRP A 1 235 ? 10.313 -17.991 -4.291 1.00 31.95 235 TRP A CA 1
ATOM 1911 C C . TRP A 1 235 ? 10.186 -17.025 -3.105 1.00 31.95 235 TRP A C 1
ATOM 1913 O O . TRP A 1 235 ? 10.327 -15.819 -3.290 1.00 31.95 235 TRP A O 1
ATOM 1923 N N . SER A 1 236 ? 10.018 -17.563 -1.894 1.00 27.55 236 SER A N 1
ATOM 1924 C CA . SER A 1 236 ? 9.904 -16.805 -0.638 1.00 27.55 236 SER A CA 1
ATOM 1925 C C . SER A 1 236 ? 10.988 -17.175 0.383 1.00 27.55 236 SER A C 1
ATOM 1927 O O . SER A 1 236 ? 11.479 -18.311 0.359 1.00 27.55 236 SER A O 1
ATOM 1929 N N . PHE A 1 237 ? 11.376 -16.244 1.271 1.00 29.97 237 PHE A N 1
ATOM 1930 C CA . PHE A 1 237 ? 12.413 -16.484 2.293 1.00 29.97 237 PHE A CA 1
ATOM 1931 C C . PHE A 1 237 ? 12.311 -15.666 3.589 1.00 29.97 237 PHE A C 1
ATOM 1933 O O . PHE A 1 237 ? 12.141 -14.454 3.570 1.00 29.97 237 PHE A O 1
ATOM 1940 N N . GLU A 1 238 ? 12.589 -16.323 4.713 1.00 26.62 238 GLU A N 1
ATOM 1941 C CA . GLU A 1 238 ? 12.579 -15.755 6.066 1.00 26.62 238 GLU A CA 1
ATOM 1942 C C . GLU A 1 238 ? 14.016 -15.432 6.557 1.00 26.62 238 GLU A C 1
ATOM 1944 O O . GLU A 1 238 ? 14.915 -16.264 6.389 1.00 26.62 238 GLU A O 1
ATOM 1949 N N . ILE A 1 239 ? 14.246 -14.244 7.151 1.00 31.89 239 ILE A N 1
ATOM 1950 C CA . ILE A 1 239 ? 15.540 -13.788 7.735 1.00 31.89 239 ILE A CA 1
ATOM 1951 C C . ILE A 1 239 ? 15.558 -13.947 9.269 1.00 31.89 239 ILE A C 1
ATOM 1953 O O . ILE A 1 239 ? 14.496 -13.768 9.919 1.00 31.89 239 ILE A O 1
#

pLDDT: mean 70.91, std 24.24, range [26.61, 97.75]